Protein AF-A0AA86NA94-F1 (afdb_monomer_lite)

Radius of gyration: 24.64 Å; chains: 1; bounding box: 52×46×81 Å

Organism: NCBI:txid28002

Structure (mmCIF, N/CA/C/O backbone):
data_AF-A0AA86NA94-F1
#
_entry.id   AF-A0AA86NA94-F1
#
loop_
_atom_site.group_PDB
_atom_site.id
_atom_site.type_symbol
_atom_site.label_atom_id
_atom_site.label_alt_id
_atom_site.label_comp_id
_atom_site.label_asym_id
_atom_site.label_entity_id
_atom_site.label_seq_id
_atom_site.pdbx_PDB_ins_code
_atom_site.Cartn_x
_atom_site.Cartn_y
_atom_site.Cartn_z
_atom_site.occupancy
_atom_site.B_iso_or_equiv
_atom_site.auth_seq_id
_atom_site.auth_comp_id
_atom_site.auth_asym_id
_atom_site.auth_atom_id
_atom_site.pdbx_PDB_model_num
ATOM 1 N N . MET A 1 1 ? -8.433 0.723 -25.039 1.00 41.25 1 MET A N 1
ATOM 2 C CA . MET A 1 1 ? -8.250 -0.460 -24.167 1.00 41.25 1 MET A CA 1
ATOM 3 C C . MET A 1 1 ? -9.207 -1.529 -24.637 1.00 41.25 1 MET A C 1
ATOM 5 O O . MET A 1 1 ? -10.349 -1.188 -24.916 1.00 41.25 1 MET A O 1
ATOM 9 N N . LEU A 1 2 ? -8.759 -2.779 -24.727 1.00 26.97 2 LEU A N 1
ATOM 10 C CA . LEU A 1 2 ? -9.685 -3.901 -24.843 1.00 26.97 2 LEU A CA 1
ATOM 11 C C . LEU A 1 2 ? -10.323 -4.127 -23.456 1.00 26.97 2 LEU A C 1
ATOM 13 O O . LEU A 1 2 ? -9.591 -4.136 -22.462 1.00 26.97 2 LEU A O 1
ATOM 17 N N . PRO A 1 3 ? -11.655 -4.243 -23.351 1.00 32.97 3 PRO A N 1
ATOM 18 C CA . PRO A 1 3 ? -12.322 -4.611 -22.104 1.00 32.97 3 PRO A CA 1
ATOM 19 C C . PRO A 1 3 ? -11.764 -5.940 -21.567 1.00 32.97 3 PRO A C 1
ATOM 21 O O . PRO A 1 3 ? -11.661 -6.902 -22.324 1.00 32.97 3 PRO A O 1
ATOM 24 N N . GLY A 1 4 ? -11.416 -6.007 -20.275 1.00 44.78 4 GLY A N 1
ATOM 25 C CA . GLY A 1 4 ? -11.037 -7.264 -19.605 1.00 44.78 4 GLY A CA 1
ATOM 26 C C . GLY A 1 4 ? -9.559 -7.452 -19.227 1.00 44.78 4 GLY A C 1
ATOM 27 O O . GLY A 1 4 ? -9.224 -8.500 -18.678 1.00 44.78 4 GLY A O 1
ATOM 28 N N . CYS A 1 5 ? -8.690 -6.464 -19.458 1.00 49.84 5 CYS A N 1
ATOM 29 C CA . CYS A 1 5 ? -7.291 -6.487 -19.007 1.00 49.84 5 CYS A CA 1
ATOM 30 C C . CYS A 1 5 ? -7.199 -6.562 -17.467 1.00 49.84 5 CYS A C 1
ATOM 32 O O . CYS A 1 5 ? -7.705 -5.677 -16.774 1.00 49.84 5 CYS A O 1
ATOM 34 N N . LYS A 1 6 ? -6.566 -7.612 -16.920 1.00 65.50 6 LYS A N 1
ATOM 35 C CA . LYS A 1 6 ? -6.362 -7.785 -15.467 1.00 65.50 6 LYS A CA 1
ATOM 36 C C . LYS A 1 6 ? -4.896 -7.547 -15.125 1.00 65.50 6 LYS A C 1
ATOM 38 O O . LYS A 1 6 ? -4.053 -8.401 -15.389 1.00 65.50 6 LYS A O 1
ATOM 43 N N . ILE A 1 7 ? -4.604 -6.419 -14.478 1.00 72.12 7 ILE A N 1
ATOM 44 C CA . ILE A 1 7 ? -3.280 -6.157 -13.899 1.00 72.12 7 ILE A CA 1
ATOM 45 C C . ILE A 1 7 ? -3.043 -7.195 -12.791 1.00 72.12 7 ILE A C 1
ATOM 47 O O . ILE A 1 7 ? -3.838 -7.257 -11.850 1.00 72.12 7 ILE A O 1
ATOM 51 N N . PRO A 1 8 ? -1.996 -8.033 -12.868 1.00 68.44 8 PRO A N 1
ATOM 52 C CA . PRO A 1 8 ? -1.670 -8.939 -11.776 1.00 68.44 8 PRO A CA 1
ATOM 53 C C . PRO A 1 8 ? -1.098 -8.113 -10.620 1.00 68.44 8 PRO A C 1
ATOM 55 O O . PRO A 1 8 ? -0.014 -7.540 -10.701 1.00 68.44 8 PRO A O 1
ATOM 58 N N . ILE A 1 9 ? -1.868 -8.012 -9.541 1.00 66.88 9 ILE A N 1
ATOM 59 C CA . ILE A 1 9 ? -1.513 -7.205 -8.375 1.00 66.88 9 ILE A CA 1
ATOM 60 C C . ILE A 1 9 ? -0.909 -8.112 -7.314 1.00 66.88 9 ILE A C 1
ATOM 62 O O . ILE A 1 9 ? -1.562 -9.028 -6.815 1.00 66.88 9 ILE A O 1
ATOM 66 N N . CYS A 1 10 ? 0.330 -7.822 -6.929 1.00 66.44 10 CYS A N 1
ATOM 67 C CA . CYS A 1 10 ? 0.947 -8.430 -5.759 1.00 66.44 10 CYS A CA 1
ATOM 68 C C . CYS A 1 10 ? 0.620 -7.588 -4.516 1.00 66.44 10 CYS A C 1
ATOM 70 O O . CYS A 1 10 ? 0.790 -6.368 -4.516 1.00 66.44 10 CYS A O 1
ATOM 72 N N . SER A 1 11 ? 0.184 -8.230 -3.430 1.00 68.19 11 SER A N 1
ATOM 73 C CA . SER A 1 11 ? 0.073 -7.565 -2.126 1.00 68.19 11 SER A CA 1
ATOM 74 C C . SER A 1 11 ? 1.438 -7.017 -1.697 1.00 68.19 11 SER A C 1
ATOM 76 O O . SER A 1 11 ? 2.441 -7.722 -1.815 1.00 68.19 11 SER A O 1
ATOM 78 N N . PHE A 1 12 ? 1.481 -5.793 -1.159 1.00 78.12 12 PHE A N 1
ATOM 79 C CA . PHE A 1 12 ? 2.727 -5.125 -0.739 1.00 78.12 12 PHE A CA 1
ATOM 80 C C . PHE A 1 12 ? 3.733 -4.922 -1.887 1.00 78.12 12 PHE A C 1
ATOM 82 O O . PHE A 1 12 ? 4.952 -5.004 -1.685 1.00 78.12 12 PHE A O 1
ATOM 89 N N . SER A 1 13 ? 3.222 -4.674 -3.098 1.00 87.19 13 SER A N 1
ATOM 90 C CA . SER A 1 13 ? 4.048 -4.536 -4.296 1.00 87.19 13 SER A CA 1
ATOM 91 C C . SER A 1 13 ? 4.806 -3.213 -4.325 1.00 87.19 13 SER A C 1
ATOM 93 O O . SER A 1 13 ? 4.228 -2.149 -4.120 1.00 87.19 13 SER A O 1
ATOM 95 N N . LEU A 1 14 ? 6.101 -3.296 -4.628 1.00 89.69 14 LEU A N 1
ATOM 96 C CA . LEU A 1 14 ? 6.924 -2.177 -5.073 1.00 89.69 14 LEU A CA 1
ATOM 97 C C . LEU A 1 14 ? 7.197 -2.350 -6.570 1.00 89.69 14 LEU A C 1
ATOM 99 O O . LEU A 1 14 ? 7.842 -3.319 -6.977 1.00 89.69 14 LEU A O 1
ATOM 103 N N . THR A 1 15 ? 6.696 -1.426 -7.382 1.00 90.12 15 THR A N 1
ATOM 104 C CA . THR A 1 15 ? 6.820 -1.449 -8.838 1.00 90.12 15 THR A CA 1
ATOM 105 C C . THR A 1 15 ? 7.614 -0.252 -9.333 1.00 90.12 15 THR A C 1
ATOM 107 O O . THR A 1 15 ? 7.369 0.874 -8.915 1.00 90.12 15 THR A O 1
ATOM 110 N N . ALA A 1 16 ? 8.550 -0.485 -10.247 1.00 88.94 16 ALA A N 1
ATOM 111 C CA . ALA A 1 16 ? 9.313 0.587 -10.872 1.00 88.94 16 ALA A CA 1
ATOM 112 C C . ALA A 1 16 ? 9.002 0.703 -12.364 1.00 88.94 16 ALA A C 1
ATOM 114 O O . ALA A 1 16 ? 8.881 -0.301 -13.059 1.00 88.94 16 ALA A O 1
ATOM 115 N N . LEU A 1 17 ? 8.871 1.932 -12.852 1.00 90.50 17 LEU A N 1
ATOM 116 C CA . LEU A 1 17 ? 8.580 2.259 -14.239 1.00 90.50 17 LEU A CA 1
ATOM 117 C C . LEU A 1 17 ? 9.782 3.005 -14.818 1.00 90.50 17 LEU A C 1
ATOM 119 O O . LEU A 1 17 ? 10.111 4.090 -14.351 1.00 90.50 17 LEU A O 1
ATOM 123 N N . PHE A 1 18 ? 10.420 2.445 -15.842 1.00 87.94 18 PHE A N 1
ATOM 124 C CA . PHE A 1 18 ? 11.624 2.991 -16.469 1.00 87.94 18 PHE A CA 1
ATOM 125 C C . PHE A 1 18 ? 11.352 3.395 -17.912 1.00 87.94 18 PHE A C 1
ATOM 127 O O . PHE A 1 18 ? 10.739 2.643 -18.660 1.00 87.94 18 PHE A O 1
ATOM 134 N N . GLY A 1 19 ? 11.836 4.563 -18.325 1.00 85.31 19 GLY A N 1
ATOM 135 C CA . GLY A 1 19 ? 11.798 4.995 -19.725 1.00 85.31 19 GLY A CA 1
ATOM 136 C C . GLY A 1 19 ? 11.872 6.506 -19.866 1.00 85.31 19 GLY A C 1
ATOM 137 O O . GLY A 1 19 ? 11.847 7.222 -18.868 1.00 85.31 19 GLY A O 1
ATOM 138 N N . ALA A 1 20 ? 11.929 7.010 -21.096 1.00 81.81 20 ALA A N 1
ATOM 139 C CA . ALA A 1 20 ? 12.107 8.440 -21.347 1.00 81.81 20 ALA A CA 1
ATOM 140 C C . ALA A 1 20 ? 10.944 9.311 -20.810 1.00 81.81 20 ALA A C 1
ATOM 142 O O . ALA A 1 20 ? 9.848 8.813 -20.516 1.00 81.81 20 ALA A O 1
ATOM 143 N N . PRO A 1 21 ? 11.131 10.635 -20.687 1.00 79.81 21 PRO A N 1
ATOM 144 C CA . PRO A 1 21 ? 10.028 11.557 -20.436 1.00 79.81 21 PRO A CA 1
ATOM 145 C C . PRO A 1 21 ? 8.914 11.447 -21.497 1.00 79.81 21 PRO A C 1
ATOM 147 O O . PRO A 1 21 ? 9.162 11.233 -22.692 1.00 79.81 21 PRO A O 1
ATOM 150 N N . GLY A 1 22 ? 7.660 11.582 -21.054 1.00 78.56 22 GLY A N 1
ATOM 151 C CA . GLY A 1 22 ? 6.483 11.604 -21.933 1.00 78.56 22 GLY A CA 1
ATOM 152 C C . GLY A 1 22 ? 6.052 10.254 -22.526 1.00 78.56 22 GLY A C 1
ATOM 153 O O . GLY A 1 22 ? 5.213 10.233 -23.416 1.00 78.56 22 GLY A O 1
ATOM 154 N N . VAL A 1 23 ? 6.588 9.121 -22.059 1.00 83.19 23 VAL A N 1
ATOM 155 C CA . VAL A 1 23 ? 6.229 7.774 -22.573 1.00 83.19 23 VAL A CA 1
ATOM 156 C C . VAL A 1 23 ? 5.003 7.147 -21.890 1.00 83.19 23 VAL A C 1
ATOM 158 O O . VAL A 1 23 ? 4.689 5.980 -22.106 1.00 83.19 23 VAL A O 1
ATOM 161 N N . GLY A 1 24 ? 4.299 7.919 -21.055 1.00 83.00 24 GLY A N 1
ATOM 162 C CA . GLY A 1 24 ? 3.071 7.484 -20.384 1.00 83.00 24 GLY A CA 1
ATOM 163 C C . GLY A 1 24 ? 3.268 6.736 -19.060 1.00 83.00 24 GLY A C 1
ATOM 164 O O . GLY A 1 24 ? 2.351 6.037 -18.640 1.00 83.00 24 GLY A O 1
ATOM 165 N N . LYS A 1 25 ? 4.418 6.882 -18.382 1.00 86.50 25 LYS A N 1
ATOM 166 C CA . LYS A 1 25 ? 4.678 6.250 -17.069 1.00 86.50 25 LYS A CA 1
ATOM 167 C C . LYS A 1 25 ? 3.631 6.642 -16.021 1.00 86.50 25 LYS A C 1
ATOM 169 O O . LYS A 1 25 ? 2.971 5.767 -15.473 1.00 86.50 25 LYS A O 1
ATOM 174 N N . THR A 1 26 ? 3.411 7.942 -15.822 1.00 83.50 26 THR A N 1
ATOM 175 C CA . THR A 1 26 ? 2.419 8.485 -14.877 1.00 83.50 26 THR A CA 1
ATOM 176 C C . THR A 1 26 ? 1.008 7.966 -15.168 1.00 83.50 26 THR A C 1
ATOM 178 O O . THR A 1 26 ? 0.287 7.568 -14.259 1.00 83.50 26 THR A O 1
ATOM 181 N N . TYR A 1 27 ? 0.638 7.869 -16.448 1.00 84.69 27 TYR A N 1
ATOM 182 C CA . TYR A 1 27 ? -0.640 7.287 -16.865 1.00 84.69 27 TYR A CA 1
ATOM 183 C C . TYR A 1 27 ? -0.769 5.809 -16.464 1.00 84.69 27 TYR A C 1
ATOM 185 O O . TYR A 1 27 ? -1.809 5.392 -15.959 1.00 84.69 27 TYR A O 1
ATOM 193 N N . GLN A 1 28 ? 0.284 5.003 -16.645 1.00 87.25 28 GLN A N 1
ATOM 194 C CA . GLN A 1 28 ? 0.253 3.602 -16.210 1.00 87.25 28 GLN A CA 1
ATOM 195 C C . GLN A 1 28 ? 0.276 3.467 -14.683 1.00 87.25 28 GLN A C 1
ATOM 197 O O . GLN A 1 28 ? -0.397 2.586 -14.157 1.00 87.25 28 GLN A O 1
ATOM 202 N N . MET A 1 29 ? 0.969 4.352 -13.959 1.00 88.56 29 MET A N 1
ATOM 203 C CA . MET A 1 29 ? 0.902 4.399 -12.492 1.00 88.56 29 MET A CA 1
ATOM 204 C C . MET A 1 29 ? -0.528 4.624 -11.999 1.00 88.56 29 MET A C 1
ATOM 206 O O . MET A 1 29 ? -0.982 3.892 -11.126 1.00 88.56 29 MET A O 1
ATOM 210 N N . GLN A 1 30 ? -1.253 5.572 -12.598 1.00 86.31 30 GLN A N 1
ATOM 211 C CA . GLN A 1 30 ? -2.654 5.843 -12.256 1.00 86.31 30 GLN A CA 1
ATOM 212 C C . GLN A 1 30 ? -3.551 4.625 -12.515 1.00 86.31 30 GLN A C 1
ATOM 214 O O . GLN A 1 30 ? -4.344 4.255 -11.657 1.00 86.31 30 GLN A O 1
ATOM 219 N N . LYS A 1 31 ? -3.366 3.921 -13.638 1.00 86.81 31 LYS A N 1
ATOM 220 C CA . LYS A 1 31 ? -4.093 2.665 -13.895 1.00 86.81 31 LYS A CA 1
ATOM 221 C C . LYS A 1 31 ? -3.803 1.574 -12.874 1.00 86.81 31 LYS A C 1
ATOM 223 O O . LYS A 1 31 ? -4.699 0.827 -12.489 1.00 86.81 31 LYS A O 1
ATOM 228 N N . MET A 1 32 ? -2.544 1.444 -12.464 1.00 89.00 32 MET A N 1
ATOM 229 C CA . MET A 1 32 ? -2.173 0.491 -11.423 1.00 89.00 32 MET A CA 1
ATOM 230 C C . MET A 1 32 ? -2.798 0.879 -10.080 1.00 89.00 32 MET A C 1
ATOM 232 O O . MET A 1 32 ? -3.316 0.005 -9.394 1.00 89.00 32 MET A O 1
ATOM 236 N N . GLU A 1 33 ? -2.796 2.167 -9.726 1.00 89.62 33 GLU A N 1
ATOM 237 C CA . GLU A 1 33 ? -3.489 2.690 -8.544 1.00 89.62 33 GLU A CA 1
ATOM 238 C C . GLU A 1 33 ? -4.981 2.314 -8.570 1.00 89.62 33 GLU A C 1
ATOM 240 O O . GLU A 1 33 ? -5.458 1.686 -7.625 1.00 89.62 33 GLU A O 1
ATOM 245 N N . GLU A 1 34 ? -5.692 2.600 -9.663 1.00 88.94 34 GLU A N 1
ATOM 246 C CA . GLU A 1 34 ? -7.111 2.251 -9.839 1.00 88.94 34 GLU A CA 1
ATOM 247 C C . GLU A 1 34 ? -7.368 0.751 -9.651 1.00 88.94 34 GLU A C 1
ATOM 249 O O . GLU A 1 34 ? -8.245 0.358 -8.878 1.00 88.94 34 GLU A O 1
ATOM 254 N N . ALA A 1 35 ? -6.565 -0.101 -10.293 1.00 87.88 35 ALA A N 1
ATOM 255 C CA . ALA A 1 35 ? -6.700 -1.548 -10.160 1.00 87.88 35 ALA A CA 1
ATOM 256 C C . ALA A 1 35 ? -6.449 -2.021 -8.718 1.00 87.88 35 ALA A C 1
ATOM 258 O O . ALA A 1 35 ? -7.134 -2.923 -8.227 1.00 87.88 35 ALA A O 1
ATOM 259 N N . VAL A 1 36 ? -5.480 -1.421 -8.015 1.00 89.50 36 VAL A N 1
ATOM 260 C CA . VAL A 1 36 ? -5.168 -1.763 -6.619 1.00 89.50 36 VAL A CA 1
ATOM 261 C C . VAL A 1 36 ? -6.314 -1.351 -5.701 1.00 89.50 36 VAL A C 1
ATOM 263 O O . VAL A 1 36 ? -6.667 -2.114 -4.800 1.00 89.50 36 VAL A O 1
ATOM 266 N N . ILE A 1 37 ? -6.922 -0.188 -5.936 1.00 89.69 37 ILE A N 1
ATOM 267 C CA . ILE A 1 37 ? -8.107 0.273 -5.205 1.00 89.69 37 ILE A CA 1
ATOM 268 C C . ILE A 1 37 ? -9.268 -0.695 -5.429 1.00 89.69 37 ILE A C 1
ATOM 270 O O . ILE A 1 37 ? -9.858 -1.177 -4.460 1.00 89.69 37 ILE A O 1
ATOM 274 N N . GLU A 1 38 ? -9.560 -1.036 -6.686 1.00 88.81 38 GLU A N 1
ATOM 275 C CA . GLU A 1 38 ? -10.642 -1.959 -7.033 1.00 88.81 38 GLU A CA 1
ATOM 276 C C . GLU A 1 38 ? -10.437 -3.330 -6.377 1.00 88.81 38 GLU A C 1
ATOM 278 O O . GLU A 1 38 ? -11.365 -3.900 -5.802 1.00 88.81 38 GLU A O 1
ATOM 283 N N . TYR A 1 39 ? -9.209 -3.853 -6.410 1.00 86.31 39 TYR A N 1
ATOM 284 C CA . TYR A 1 39 ? -8.863 -5.106 -5.747 1.00 86.31 39 TYR A CA 1
ATOM 285 C C . TYR A 1 39 ? -9.023 -5.013 -4.224 1.00 86.31 39 TYR A C 1
ATOM 287 O O . TYR A 1 39 ? -9.609 -5.898 -3.603 1.00 86.31 39 TYR A O 1
ATOM 295 N N . SER A 1 40 ? -8.544 -3.927 -3.618 1.00 87.62 40 SER A N 1
ATOM 296 C CA . SER A 1 40 ? -8.620 -3.688 -2.174 1.00 87.62 40 SER A CA 1
ATOM 297 C C . SER A 1 40 ? -10.066 -3.613 -1.666 1.00 87.62 40 SER A C 1
ATOM 299 O O . SER A 1 40 ? -10.379 -4.140 -0.598 1.00 87.62 40 SER A O 1
ATOM 301 N N . ASN A 1 41 ? -10.968 -3.034 -2.462 1.00 89.00 41 ASN A N 1
ATOM 302 C CA . ASN A 1 41 ? -12.388 -2.897 -2.129 1.00 89.00 41 ASN A CA 1
ATOM 303 C C . ASN A 1 41 ? -13.161 -4.225 -2.155 1.00 89.00 41 ASN A C 1
ATOM 305 O O . ASN A 1 41 ? -14.261 -4.296 -1.612 1.00 89.00 41 ASN A O 1
ATOM 309 N N . LYS A 1 42 ? -12.598 -5.289 -2.744 1.00 86.31 42 LYS A N 1
ATOM 310 C CA . LYS A 1 42 ? -13.197 -6.638 -2.733 1.00 86.31 42 LYS A CA 1
ATOM 311 C C . LYS A 1 42 ? -13.001 -7.360 -1.399 1.00 86.31 42 LYS A C 1
ATOM 313 O O . LYS A 1 42 ? -13.653 -8.371 -1.158 1.00 86.31 42 LYS A O 1
ATOM 318 N N . SER A 1 43 ? -12.103 -6.868 -0.545 1.00 82.62 43 SER A N 1
ATOM 319 C CA . SER A 1 43 ? -11.808 -7.457 0.762 1.00 82.62 43 SER A CA 1
ATOM 320 C C . SER A 1 43 ? -12.463 -6.678 1.903 1.00 82.62 43 SER A C 1
ATOM 322 O O . SER A 1 43 ? -12.489 -5.447 1.899 1.00 82.62 43 SER A O 1
ATOM 324 N N . THR A 1 44 ? -12.998 -7.402 2.886 1.00 85.94 44 THR A N 1
ATOM 325 C CA . THR A 1 44 ? -13.515 -6.826 4.133 1.00 85.94 44 THR A CA 1
ATOM 326 C C . THR A 1 44 ? -12.467 -6.963 5.227 1.00 85.94 44 THR A C 1
ATOM 328 O O . THR A 1 44 ? -11.858 -8.022 5.379 1.00 85.94 44 THR A O 1
ATOM 331 N N . TYR A 1 45 ? -12.269 -5.887 5.988 1.00 91.62 45 TYR A N 1
ATOM 332 C CA . TYR A 1 45 ? -11.328 -5.887 7.097 1.00 91.62 45 TYR A CA 1
ATOM 333 C C . TYR A 1 45 ? -11.789 -6.841 8.201 1.00 91.62 45 TYR A C 1
ATOM 335 O O . TYR A 1 45 ? -12.941 -6.782 8.633 1.00 91.62 45 TYR A O 1
ATOM 343 N N . ASP A 1 46 ? -10.880 -7.698 8.656 1.00 90.94 46 ASP A N 1
ATOM 344 C CA . ASP A 1 46 ? -11.170 -8.695 9.680 1.00 90.94 46 A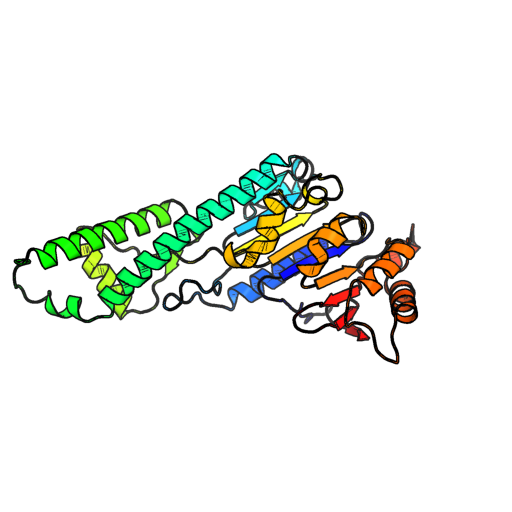SP A CA 1
ATOM 345 C C . ASP A 1 46 ? -10.797 -8.171 11.071 1.00 90.94 46 ASP A C 1
ATOM 347 O O . ASP A 1 46 ? -9.623 -8.051 11.419 1.00 90.94 46 ASP A O 1
ATOM 351 N N . LEU A 1 47 ? -11.813 -7.878 11.882 1.00 91.44 47 LEU A N 1
ATOM 352 C CA . LEU A 1 47 ? -11.631 -7.422 13.257 1.00 91.44 47 LEU A CA 1
ATOM 353 C C . LEU A 1 47 ? -11.131 -8.522 14.202 1.00 91.44 47 LEU A C 1
ATOM 355 O O . LEU A 1 47 ? -10.572 -8.191 15.248 1.00 91.44 47 LEU A O 1
ATOM 359 N N . ASP A 1 48 ? -11.321 -9.805 13.874 1.00 89.62 48 ASP A N 1
ATOM 360 C CA . ASP A 1 48 ? -10.758 -10.933 14.629 1.00 89.62 48 ASP A CA 1
ATOM 361 C C . ASP A 1 48 ? -9.263 -11.112 14.372 1.00 89.62 48 ASP A C 1
ATOM 363 O O . ASP A 1 48 ? -8.548 -11.587 15.253 1.00 89.62 48 ASP A O 1
ATOM 367 N N . ASN A 1 49 ? -8.776 -10.632 13.228 1.00 90.50 49 ASN A N 1
ATOM 368 C CA . ASN A 1 49 ? -7.360 -10.585 12.889 1.00 90.50 49 ASN A CA 1
ATOM 369 C C . ASN A 1 49 ? -6.942 -9.156 12.489 1.00 90.50 49 ASN A C 1
ATOM 371 O O . ASN A 1 49 ? -6.539 -8.923 11.346 1.00 90.50 49 ASN A O 1
ATOM 375 N N . PRO A 1 50 ? -6.977 -8.181 13.419 1.00 90.19 50 PRO A N 1
ATOM 376 C CA . PRO A 1 50 ? -6.877 -6.760 13.082 1.00 90.19 50 PRO A CA 1
ATOM 377 C C . PRO A 1 50 ? -5.507 -6.362 12.503 1.00 90.19 50 PRO A C 1
ATOM 379 O O . PRO A 1 50 ? -5.354 -5.336 11.839 1.00 90.19 50 PRO A O 1
ATOM 382 N N . PHE A 1 51 ? -4.472 -7.176 12.684 1.00 89.19 51 PHE A N 1
ATOM 383 C CA . PHE A 1 51 ? -3.178 -6.904 12.065 1.00 89.19 51 PHE A CA 1
ATOM 384 C C . PHE A 1 51 ? -3.129 -7.234 10.567 1.00 89.19 51 PHE A C 1
ATOM 386 O O . PHE A 1 51 ? -2.173 -6.814 9.902 1.00 89.19 51 PHE A O 1
ATOM 393 N N . LEU A 1 52 ? -4.136 -7.932 10.021 1.00 85.06 52 LEU A N 1
ATOM 394 C CA . LEU A 1 52 ? -4.274 -8.162 8.585 1.00 85.06 52 LEU A CA 1
ATOM 395 C C . LEU A 1 52 ? -4.613 -6.855 7.858 1.00 85.06 52 LEU A C 1
ATOM 397 O O . LEU A 1 52 ? -5.427 -6.054 8.296 1.00 85.06 52 LEU A O 1
ATOM 401 N N . CYS A 1 53 ? -3.990 -6.633 6.702 1.00 81.06 53 CYS A N 1
ATOM 402 C CA . CYS A 1 53 ? -4.205 -5.441 5.876 1.00 81.06 53 CYS A CA 1
ATOM 403 C C . CYS A 1 53 ? -5.251 -5.713 4.767 1.00 81.06 53 CYS A C 1
ATOM 405 O O . CYS A 1 53 ? -5.020 -5.469 3.580 1.00 81.06 53 CYS A O 1
ATOM 407 N N . ASN A 1 54 ? -6.394 -6.295 5.144 1.00 82.38 54 ASN A N 1
ATOM 408 C CA . ASN A 1 54 ? -7.426 -6.827 4.238 1.00 82.38 54 ASN A CA 1
ATOM 409 C C . ASN A 1 54 ? -8.685 -5.943 4.111 1.00 82.38 54 ASN A C 1
ATOM 411 O O . ASN A 1 54 ? -9.746 -6.436 3.757 1.00 82.38 54 ASN A O 1
ATOM 415 N N . GLY A 1 55 ? -8.582 -4.640 4.381 1.00 87.06 55 GLY A N 1
ATOM 416 C CA . GLY A 1 55 ? -9.650 -3.671 4.097 1.00 87.06 55 GLY A CA 1
ATOM 417 C C . GLY A 1 55 ? -9.374 -2.805 2.859 1.00 87.06 55 GLY A C 1
ATOM 418 O O . GLY A 1 55 ? -8.319 -2.966 2.237 1.00 87.06 55 GLY A O 1
ATOM 419 N N . PRO A 1 56 ? -10.269 -1.844 2.551 1.00 91.50 56 PRO A N 1
ATOM 420 C CA . PRO A 1 56 ? -10.071 -0.810 1.530 1.00 91.50 56 PRO A CA 1
ATOM 421 C C . PRO A 1 56 ? -8.798 0.019 1.738 1.00 91.50 56 PRO A C 1
ATOM 423 O O . PRO A 1 56 ? -8.243 0.058 2.838 1.00 91.50 56 PRO A O 1
ATOM 426 N N . ILE A 1 57 ? -8.351 0.730 0.704 1.00 93.12 57 ILE A N 1
ATOM 427 C CA . ILE A 1 57 ? -7.276 1.727 0.852 1.00 93.12 57 ILE A CA 1
ATOM 428 C C . ILE A 1 57 ? -7.748 2.839 1.800 1.00 93.12 57 ILE A C 1
ATOM 430 O O . ILE A 1 57 ? -8.930 3.177 1.811 1.00 93.12 57 ILE A O 1
ATOM 434 N N . THR A 1 58 ? -6.855 3.344 2.652 1.00 93.31 58 THR A N 1
ATOM 435 C CA . THR A 1 58 ? -7.148 4.465 3.564 1.00 93.31 58 THR A CA 1
ATOM 436 C C . THR A 1 58 ? -6.424 5.740 3.167 1.00 93.31 58 THR A C 1
ATOM 438 O O . THR A 1 58 ? -6.935 6.817 3.434 1.00 93.31 58 THR A O 1
ATOM 441 N N . HIS A 1 59 ? -5.254 5.626 2.534 1.00 94.00 59 HIS A N 1
ATOM 442 C CA . HIS A 1 59 ? -4.430 6.774 2.165 1.00 94.00 59 HIS A CA 1
ATOM 443 C C . HIS A 1 59 ? -3.885 6.623 0.749 1.00 94.00 59 HIS A C 1
ATOM 445 O O . HIS A 1 59 ? -3.380 5.558 0.376 1.00 94.00 59 HIS A O 1
ATOM 451 N N . HIS A 1 60 ? -3.930 7.727 0.010 1.00 93.56 60 HIS A N 1
ATOM 452 C CA . HIS A 1 60 ? -3.374 7.871 -1.327 1.00 93.56 60 HIS A CA 1
ATOM 453 C C . HIS A 1 60 ? -2.311 8.954 -1.265 1.00 93.56 60 HIS A C 1
ATOM 455 O O . HIS A 1 60 ? -2.628 10.119 -1.046 1.00 93.56 60 HIS A O 1
ATOM 461 N N . ILE A 1 61 ? -1.050 8.573 -1.404 1.00 91.44 61 ILE A N 1
ATOM 462 C CA . ILE A 1 61 ? 0.072 9.502 -1.344 1.00 91.44 61 ILE A CA 1
ATOM 463 C C . ILE A 1 61 ? 0.629 9.652 -2.751 1.00 91.44 61 ILE A C 1
ATOM 465 O O . ILE A 1 61 ? 0.951 8.656 -3.399 1.00 91.44 61 ILE A O 1
ATOM 469 N N . TYR A 1 62 ? 0.767 10.893 -3.202 1.00 89.06 62 TYR A N 1
ATOM 470 C CA . TYR A 1 62 ? 1.399 11.236 -4.465 1.00 89.06 62 TYR A CA 1
ATOM 471 C C . TYR A 1 62 ? 2.588 12.161 -4.205 1.00 89.06 62 TYR A C 1
ATOM 473 O O . TYR A 1 62 ? 2.420 13.270 -3.703 1.00 89.06 62 TYR A O 1
ATOM 481 N N . ILE A 1 63 ? 3.784 11.691 -4.543 1.00 86.00 63 ILE A N 1
ATOM 482 C CA . ILE A 1 63 ? 5.045 12.423 -4.433 1.00 86.00 63 ILE A CA 1
ATOM 483 C C . ILE A 1 63 ? 5.468 12.805 -5.849 1.00 86.00 63 ILE A C 1
ATOM 485 O O . ILE A 1 63 ? 5.589 11.926 -6.704 1.00 86.00 63 ILE A O 1
ATOM 489 N N . SER A 1 64 ? 5.674 14.094 -6.119 1.00 82.19 64 SER A N 1
ATOM 490 C CA . SER A 1 64 ? 6.161 14.550 -7.426 1.00 82.19 64 SER A CA 1
ATOM 491 C C . SER A 1 64 ? 6.817 15.926 -7.344 1.00 82.19 64 SER A C 1
ATOM 493 O O . SER A 1 64 ? 6.272 16.802 -6.673 1.00 82.19 64 SER A O 1
ATOM 495 N N . PRO A 1 65 ? 7.916 16.175 -8.079 1.00 73.81 65 PRO A N 1
ATOM 496 C CA . PRO A 1 65 ? 8.503 17.514 -8.184 1.00 73.81 65 PRO A CA 1
ATOM 497 C C . PRO A 1 65 ? 7.592 18.479 -8.969 1.00 73.81 65 PRO A C 1
ATOM 499 O O . PRO A 1 65 ? 7.618 19.694 -8.809 1.00 73.81 65 PRO A O 1
ATOM 502 N N . SER A 1 66 ? 6.697 17.948 -9.809 1.00 72.62 66 SER A N 1
ATOM 503 C CA . SER A 1 66 ? 5.767 18.752 -10.616 1.00 72.62 66 SER A CA 1
ATOM 504 C C . SER A 1 66 ? 4.477 19.147 -9.889 1.00 72.62 66 SER A C 1
ATOM 506 O O . SER A 1 66 ? 3.605 19.792 -10.472 1.00 72.62 66 SER A O 1
ATOM 508 N N . ILE A 1 67 ? 4.327 18.802 -8.607 1.00 73.69 67 ILE A N 1
ATOM 509 C CA . ILE A 1 67 ? 3.067 19.003 -7.880 1.00 73.69 67 ILE A CA 1
ATOM 510 C C . ILE A 1 67 ? 2.678 20.478 -7.779 1.00 73.69 67 ILE A C 1
ATOM 512 O O . ILE A 1 67 ? 1.496 20.823 -7.782 1.00 73.69 67 ILE A O 1
ATOM 516 N N . ASN A 1 68 ? 3.677 21.362 -7.753 1.00 67.00 68 ASN A N 1
ATOM 517 C CA . ASN A 1 68 ? 3.478 22.801 -7.686 1.00 67.00 68 ASN A CA 1
ATOM 518 C C . ASN A 1 68 ? 3.036 23.404 -9.024 1.00 67.00 68 ASN A C 1
ATOM 520 O O . ASN A 1 68 ? 2.305 24.403 -9.028 1.00 67.00 68 ASN A O 1
ATOM 524 N N . SER A 1 69 ? 3.421 22.790 -10.142 1.00 65.06 69 SER A N 1
ATOM 525 C CA . SER A 1 69 ? 3.128 23.265 -11.495 1.00 65.06 69 SER A CA 1
ATOM 526 C C . SER A 1 69 ? 1.898 22.595 -12.122 1.00 65.06 69 SER A C 1
ATOM 528 O O . SER A 1 69 ? 1.220 23.223 -12.940 1.00 65.06 69 SER A O 1
ATOM 530 N N . ASP A 1 70 ? 1.529 21.381 -11.700 1.00 68.50 70 ASP A N 1
ATOM 531 C CA . ASP A 1 70 ? 0.383 20.649 -12.244 1.00 68.50 70 ASP A CA 1
ATOM 532 C C . ASP A 1 70 ? -0.943 21.007 -11.539 1.00 68.50 70 ASP A C 1
ATOM 534 O O . ASP A 1 70 ? -1.302 20.517 -10.463 1.00 68.50 70 ASP A O 1
ATOM 538 N N . ARG A 1 71 ? -1.735 21.860 -12.201 1.00 61.91 71 ARG A N 1
ATOM 539 C CA . ARG A 1 71 ? -3.077 22.264 -11.740 1.00 61.91 71 ARG A CA 1
ATOM 540 C C . ARG A 1 71 ? -4.090 21.115 -11.698 1.00 61.91 71 ARG A C 1
ATOM 542 O O . ARG A 1 71 ? -5.122 21.265 -11.046 1.00 61.91 71 ARG A O 1
ATOM 549 N N . THR A 1 72 ? -3.851 20.019 -12.410 1.00 66.44 72 THR A N 1
ATOM 550 C CA . THR A 1 72 ? -4.728 18.841 -12.443 1.00 66.44 72 THR A CA 1
ATOM 551 C C . THR A 1 72 ? -4.503 17.988 -11.204 1.00 66.44 72 THR A C 1
ATOM 553 O O . THR A 1 72 ? -5.475 17.606 -10.554 1.00 66.44 72 THR A O 1
ATOM 556 N N . LEU A 1 73 ? -3.240 17.781 -10.816 1.00 67.31 73 LEU A N 1
ATOM 557 C CA . LEU A 1 73 ? -2.886 17.092 -9.572 1.00 67.31 73 LEU A CA 1
ATOM 558 C C . LEU A 1 73 ? -3.410 17.848 -8.347 1.00 67.31 73 LEU A C 1
ATOM 560 O O . LEU A 1 73 ? -4.051 17.246 -7.492 1.00 67.31 73 LEU A O 1
ATOM 564 N N . LYS A 1 74 ? -3.283 19.182 -8.318 1.00 65.00 74 LYS A N 1
ATOM 565 C CA . LYS A 1 74 ? -3.814 20.026 -7.226 1.00 65.00 74 LYS A CA 1
ATOM 566 C C . LYS A 1 74 ? -5.331 19.932 -7.015 1.00 65.00 74 LYS A C 1
ATOM 568 O O . LYS A 1 74 ? -5.828 20.340 -5.968 1.00 65.00 74 LYS A O 1
ATOM 573 N N . LYS A 1 75 ? -6.089 19.439 -8.000 1.00 66.12 75 LYS A N 1
ATOM 574 C CA . LYS A 1 75 ? -7.547 19.254 -7.889 1.00 66.12 75 LYS A CA 1
ATOM 575 C C . LYS A 1 75 ? -7.939 17.901 -7.279 1.00 66.12 75 LYS A C 1
ATOM 577 O O . LYS A 1 75 ? -9.113 17.727 -6.957 1.00 66.12 75 LYS A O 1
ATOM 582 N N . GLN A 1 76 ? -6.995 16.972 -7.102 1.00 69.38 76 GLN A N 1
ATOM 583 C CA . GLN A 1 76 ? -7.224 15.654 -6.498 1.00 69.38 76 GLN A CA 1
ATOM 584 C C . GLN A 1 76 ? -7.241 15.779 -4.968 1.00 69.38 76 GLN A C 1
ATOM 586 O O . GLN A 1 76 ? -6.207 15.708 -4.311 1.00 69.38 76 GLN A O 1
ATOM 591 N N . LYS A 1 77 ? -8.425 16.038 -4.399 1.00 70.62 77 LYS A N 1
ATOM 592 C CA . LYS A 1 77 ? -8.610 16.279 -2.952 1.00 70.62 77 LYS A CA 1
ATOM 593 C C . LYS A 1 77 ? -8.466 15.026 -2.087 1.00 70.62 77 LYS A C 1
ATOM 595 O O . LYS A 1 77 ? -8.325 15.131 -0.876 1.00 70.62 77 LYS A O 1
ATOM 600 N N . ASP A 1 78 ? -8.566 13.861 -2.703 1.00 77.12 78 ASP A N 1
ATOM 601 C CA . ASP A 1 78 ? -8.465 12.538 -2.095 1.00 77.12 78 ASP A CA 1
ATOM 602 C C . ASP A 1 78 ? -7.012 12.074 -1.907 1.00 77.12 78 ASP A C 1
ATOM 604 O O . ASP A 1 78 ? -6.774 11.045 -1.273 1.00 77.12 78 ASP A O 1
ATOM 608 N N . LYS A 1 79 ? -6.041 12.836 -2.426 1.00 81.12 79 LYS A N 1
ATOM 609 C CA . LYS A 1 79 ? -4.618 12.505 -2.359 1.00 81.12 79 LYS A CA 1
ATOM 610 C C . LYS A 1 79 ? -3.851 13.448 -1.446 1.00 81.12 79 LYS A C 1
ATOM 612 O O . LYS A 1 79 ? -4.029 14.663 -1.471 1.00 81.12 79 LYS A O 1
ATOM 617 N N . ILE A 1 80 ? -2.931 12.868 -0.688 1.00 84.25 80 ILE A N 1
ATOM 618 C CA . ILE A 1 80 ? -1.882 13.585 0.026 1.00 84.25 80 ILE A CA 1
ATOM 619 C C . ILE A 1 80 ? -0.791 13.894 -0.992 1.00 84.25 80 ILE A C 1
ATOM 621 O O . ILE A 1 80 ? -0.128 12.992 -1.506 1.00 84.25 80 ILE A O 1
ATOM 625 N N . LEU A 1 81 ? -0.655 15.175 -1.305 1.00 84.50 81 LEU A N 1
ATOM 626 C CA . LEU A 1 81 ? 0.274 15.701 -2.291 1.00 84.50 81 LEU A CA 1
ATOM 627 C C . LEU A 1 81 ? 1.562 16.141 -1.589 1.00 84.50 81 LEU A C 1
ATOM 629 O O . LEU A 1 81 ? 1.513 16.997 -0.711 1.00 84.50 81 LEU A O 1
ATOM 633 N N . ILE A 1 82 ? 2.695 15.562 -1.978 1.00 81.81 82 ILE A N 1
ATOM 634 C CA . ILE A 1 82 ? 4.016 15.863 -1.421 1.00 81.81 82 ILE A CA 1
ATOM 635 C C . ILE A 1 82 ? 4.937 16.364 -2.532 1.00 81.81 82 ILE A C 1
ATOM 637 O O . ILE A 1 82 ? 5.056 15.731 -3.585 1.00 81.81 82 ILE A O 1
ATOM 641 N N . ASP A 1 83 ? 5.593 17.494 -2.280 1.00 79.31 83 ASP A N 1
ATOM 642 C CA . ASP A 1 83 ? 6.627 18.011 -3.169 1.00 79.31 83 ASP A CA 1
ATOM 643 C C . ASP A 1 83 ? 7.849 17.086 -3.155 1.00 79.31 83 ASP A C 1
ATOM 645 O O . ASP A 1 83 ? 8.430 16.813 -2.102 1.00 79.31 83 ASP A O 1
ATOM 649 N N . GLY A 1 84 ? 8.198 16.574 -4.334 1.00 69.88 84 GLY A N 1
ATOM 650 C CA . GLY A 1 84 ? 9.318 15.664 -4.534 1.00 69.88 84 GLY A CA 1
ATOM 651 C C . GLY A 1 84 ? 10.692 16.335 -4.524 1.00 69.88 84 GLY A C 1
ATOM 652 O O . GLY A 1 84 ? 11.675 15.630 -4.308 1.00 69.88 84 GLY A O 1
ATOM 653 N N . ASP A 1 85 ? 10.775 17.654 -4.733 1.00 70.38 85 ASP A N 1
ATOM 654 C CA . ASP A 1 85 ? 12.053 18.387 -4.739 1.00 70.38 85 ASP A CA 1
ATOM 655 C C . ASP A 1 85 ? 12.582 18.642 -3.316 1.00 70.38 85 ASP A C 1
ATOM 657 O O . ASP A 1 85 ? 13.785 18.806 -3.092 1.00 70.38 85 ASP A O 1
ATOM 661 N N . GLU A 1 86 ? 11.693 18.610 -2.324 1.00 75.81 86 GLU A N 1
ATOM 662 C CA . GLU A 1 86 ? 12.020 18.848 -0.924 1.00 75.81 86 GLU A CA 1
ATOM 663 C C . GLU A 1 86 ? 12.180 17.521 -0.171 1.00 75.81 86 GLU A C 1
ATOM 665 O O . GLU A 1 86 ? 11.237 16.977 0.403 1.00 75.81 86 GLU A O 1
ATOM 670 N N . ASN A 1 87 ? 13.414 17.004 -0.122 1.00 76.75 87 ASN A N 1
ATOM 671 C CA . ASN A 1 87 ? 13.736 15.751 0.579 1.00 76.75 87 ASN A CA 1
ATOM 672 C C . ASN A 1 87 ? 13.193 15.688 2.019 1.00 76.75 87 ASN A C 1
ATOM 674 O O . ASN A 1 87 ? 12.823 14.607 2.479 1.00 76.75 87 ASN A O 1
ATOM 678 N N . GLN A 1 88 ? 13.161 16.824 2.726 1.00 83.31 88 GLN A N 1
ATOM 679 C CA . GLN A 1 88 ? 12.655 16.896 4.097 1.00 83.31 88 GLN A CA 1
ATOM 680 C C . GLN A 1 88 ? 11.173 16.511 4.169 1.00 83.31 88 GLN A C 1
ATOM 682 O O . GLN A 1 88 ? 10.814 15.714 5.026 1.00 83.31 88 GLN A O 1
ATOM 687 N N . ASN A 1 89 ? 10.346 16.934 3.207 1.00 83.81 89 ASN A N 1
ATOM 688 C CA . ASN A 1 89 ? 8.925 16.574 3.170 1.00 83.81 89 ASN A CA 1
ATOM 689 C C . ASN A 1 89 ? 8.721 15.060 3.030 1.00 83.81 89 ASN A C 1
ATOM 691 O O . ASN A 1 89 ? 7.801 14.487 3.612 1.00 83.81 89 ASN A O 1
ATOM 695 N N . ILE A 1 90 ? 9.591 14.387 2.272 1.00 83.19 90 ILE A N 1
ATOM 696 C CA . ILE A 1 90 ? 9.539 12.928 2.113 1.00 83.19 90 ILE A CA 1
ATOM 697 C C . ILE A 1 90 ? 9.995 12.220 3.398 1.00 83.19 90 ILE A C 1
ATOM 699 O O . ILE A 1 90 ? 9.440 11.176 3.752 1.00 83.19 90 ILE A O 1
ATOM 703 N N . ILE A 1 91 ? 10.982 12.772 4.111 1.00 84.69 91 ILE A N 1
ATOM 704 C CA . ILE A 1 91 ? 11.419 12.257 5.417 1.00 84.69 91 ILE A CA 1
ATOM 705 C C . ILE A 1 91 ? 10.300 12.425 6.452 1.00 84.69 91 ILE A C 1
ATOM 707 O O . ILE A 1 91 ? 9.908 11.435 7.069 1.00 84.69 91 ILE A O 1
ATOM 711 N N . ASP A 1 92 ? 9.728 13.623 6.562 1.00 88.50 92 ASP A N 1
ATOM 712 C CA . ASP A 1 92 ? 8.638 13.949 7.486 1.00 88.50 92 ASP A CA 1
ATOM 713 C C . ASP A 1 92 ? 7.406 13.078 7.225 1.00 88.50 92 ASP A C 1
ATOM 715 O O . ASP A 1 92 ? 6.768 12.583 8.157 1.00 88.50 92 ASP A O 1
ATOM 719 N N . LEU A 1 93 ? 7.102 12.804 5.952 1.00 89.81 93 LEU A N 1
ATOM 720 C CA . LEU A 1 93 ? 6.077 11.841 5.568 1.00 89.81 93 LEU A CA 1
ATOM 721 C C . LEU A 1 93 ? 6.388 10.437 6.109 1.00 89.81 93 LEU A C 1
ATOM 723 O O . LEU A 1 93 ? 5.508 9.777 6.663 1.00 89.81 93 LEU A O 1
ATOM 727 N N . CYS A 1 94 ? 7.616 9.948 5.921 1.00 90.12 94 CYS A N 1
ATOM 728 C CA . CYS A 1 94 ? 8.004 8.618 6.390 1.00 90.12 94 CYS A CA 1
ATOM 729 C C . CYS A 1 94 ? 7.904 8.503 7.916 1.00 90.12 94 CYS A C 1
ATOM 731 O O . CYS A 1 94 ? 7.429 7.482 8.423 1.00 90.12 94 CYS A O 1
ATOM 733 N N . ASP A 1 95 ? 8.320 9.544 8.637 1.00 91.50 95 ASP A N 1
ATOM 734 C CA . ASP A 1 95 ? 8.239 9.593 10.094 1.00 91.50 95 ASP A CA 1
ATOM 735 C C . ASP A 1 95 ? 6.785 9.678 10.574 1.00 91.50 95 ASP A C 1
ATOM 737 O O . ASP A 1 95 ? 6.400 8.918 11.464 1.00 91.50 95 ASP A O 1
ATOM 741 N N . SER A 1 96 ? 5.941 10.461 9.896 1.00 92.62 96 SER A N 1
ATOM 742 C CA . SER A 1 96 ? 4.497 10.536 10.167 1.00 92.62 96 SER A CA 1
ATOM 743 C C . SER A 1 96 ? 3.803 9.184 9.962 1.00 92.62 96 SER A C 1
ATOM 745 O O . SER A 1 96 ? 3.015 8.743 10.798 1.00 92.62 96 SER A O 1
ATOM 747 N N . ILE A 1 97 ? 4.127 8.461 8.879 1.00 93.81 97 ILE A N 1
ATOM 748 C CA . ILE A 1 97 ? 3.599 7.105 8.641 1.00 93.81 97 ILE A CA 1
ATOM 749 C C . ILE A 1 97 ? 4.026 6.160 9.767 1.00 93.81 97 ILE A C 1
ATOM 751 O O . ILE A 1 97 ? 3.223 5.358 10.245 1.00 93.81 97 ILE A O 1
ATOM 755 N N . LYS A 1 98 ? 5.291 6.230 10.190 1.00 93.62 98 LYS A N 1
ATOM 756 C CA . LYS A 1 98 ? 5.826 5.382 11.258 1.00 93.62 98 LYS A CA 1
ATOM 757 C C . LYS A 1 98 ? 5.153 5.673 12.601 1.00 93.62 98 LYS A C 1
ATOM 759 O O . LYS A 1 98 ? 4.828 4.730 13.321 1.00 93.62 98 LYS A O 1
ATOM 764 N N . GLU A 1 99 ? 4.943 6.942 12.932 1.00 94.69 99 GLU A N 1
ATOM 765 C CA . GLU A 1 99 ? 4.235 7.361 14.142 1.00 94.69 99 GLU A CA 1
ATOM 766 C C . GLU A 1 99 ? 2.788 6.862 14.140 1.00 94.69 99 GLU A C 1
ATOM 768 O O . GLU A 1 99 ? 2.389 6.149 15.064 1.00 94.69 99 GLU A O 1
ATOM 773 N N . MET A 1 100 ? 2.053 7.114 13.054 1.00 95.06 100 MET A N 1
ATOM 774 C CA . MET A 1 100 ? 0.684 6.630 12.872 1.00 95.06 100 MET A CA 1
ATOM 775 C C . MET A 1 100 ? 0.604 5.106 13.051 1.00 95.06 100 MET A C 1
ATOM 777 O O . MET A 1 100 ? -0.243 4.604 13.788 1.00 95.06 100 MET A O 1
ATOM 781 N N . VAL A 1 101 ? 1.507 4.343 12.425 1.00 93.38 101 VAL A N 1
ATOM 782 C CA . VAL A 1 101 ? 1.542 2.874 12.545 1.00 93.38 101 VAL A CA 1
ATOM 783 C C . VAL A 1 101 ? 1.769 2.424 13.988 1.00 93.38 101 VAL A C 1
ATOM 785 O O . VAL A 1 101 ? 1.143 1.457 14.424 1.00 93.38 101 VAL A O 1
ATOM 788 N N . ASN A 1 102 ? 2.636 3.104 14.741 1.00 94.62 102 ASN A N 1
ATOM 789 C CA . ASN A 1 102 ? 2.875 2.777 16.146 1.00 94.62 102 ASN A CA 1
ATOM 790 C C . ASN A 1 102 ? 1.626 3.025 17.000 1.00 94.62 102 ASN A C 1
ATOM 792 O O . ASN A 1 102 ? 1.230 2.139 17.757 1.00 94.62 102 ASN A O 1
ATOM 796 N N . ILE A 1 103 ? 0.983 4.186 16.837 1.00 95.75 103 ILE A N 1
ATOM 797 C CA . ILE A 1 103 ? -0.257 4.536 17.545 1.00 95.75 103 ILE A CA 1
ATOM 798 C C . ILE A 1 103 ? -1.354 3.514 17.229 1.00 95.75 103 ILE A C 1
ATOM 800 O O . ILE A 1 103 ? -1.974 2.961 18.139 1.00 95.75 103 ILE A O 1
ATOM 804 N N . ILE A 1 104 ? -1.555 3.208 15.943 1.00 95.50 104 ILE A N 1
ATOM 805 C CA . ILE A 1 104 ? -2.554 2.235 15.498 1.00 95.50 104 ILE A CA 1
ATOM 806 C C . ILE A 1 104 ? -2.274 0.865 16.106 1.00 95.50 104 ILE A C 1
ATOM 808 O O . ILE A 1 104 ? -3.188 0.272 16.664 1.00 95.50 104 ILE A O 1
ATOM 812 N N . ASN A 1 105 ? -1.042 0.351 16.025 1.00 94.81 105 ASN A N 1
ATOM 813 C CA . ASN A 1 105 ? -0.729 -0.992 16.521 1.00 94.81 105 ASN A CA 1
ATOM 814 C C . ASN A 1 105 ? -1.063 -1.144 18.010 1.00 94.81 105 ASN A C 1
ATOM 816 O O . ASN A 1 105 ? -1.681 -2.140 18.374 1.00 94.81 105 ASN A O 1
ATOM 820 N N . ILE A 1 106 ? -0.742 -0.140 18.835 1.00 95.69 106 ILE A N 1
ATOM 821 C CA . ILE A 1 106 ? -1.106 -0.126 20.261 1.00 95.69 106 ILE A CA 1
ATOM 822 C C . ILE A 1 106 ? -2.626 -0.252 20.418 1.00 95.69 106 ILE A C 1
ATOM 824 O O . ILE A 1 106 ? -3.120 -1.091 21.166 1.00 95.69 106 ILE A O 1
ATOM 828 N N . VAL A 1 107 ? -3.395 0.546 19.677 1.00 96.69 107 VAL A N 1
ATOM 829 C CA . VAL A 1 107 ? -4.862 0.529 19.761 1.00 96.69 107 VAL A CA 1
ATOM 830 C C . VAL A 1 107 ? -5.448 -0.783 19.248 1.00 96.69 107 VAL A C 1
ATOM 832 O O . VAL A 1 107 ? -6.427 -1.266 19.812 1.00 96.69 107 VAL A O 1
ATOM 835 N N . LEU A 1 108 ? -4.853 -1.404 18.226 1.00 95.88 108 LEU A N 1
ATOM 836 C CA . LEU A 1 108 ? -5.285 -2.718 17.752 1.00 95.88 108 LEU A CA 1
ATOM 837 C C . LEU A 1 108 ? -5.115 -3.793 18.838 1.00 95.88 108 LEU A C 1
ATOM 839 O O . LEU A 1 108 ? -6.018 -4.612 19.002 1.00 95.88 108 LEU A O 1
ATOM 843 N N . GLU A 1 109 ? -4.029 -3.765 19.618 1.00 96.25 109 GLU A N 1
ATOM 844 C CA . GLU A 1 109 ? -3.846 -4.661 20.774 1.00 96.25 109 GLU A CA 1
ATOM 845 C C . GLU A 1 109 ? -4.906 -4.412 21.855 1.00 96.25 109 GLU A C 1
ATOM 847 O O . GLU A 1 109 ? -5.573 -5.346 22.306 1.00 96.25 109 GLU A O 1
ATOM 852 N N . LEU A 1 110 ? -5.146 -3.147 22.214 1.00 96.06 110 LEU A N 1
ATOM 853 C CA . LEU A 1 110 ? -6.183 -2.780 23.185 1.00 96.06 110 LEU A CA 1
ATOM 854 C C . LEU A 1 110 ? -7.584 -3.215 22.723 1.00 96.06 110 LEU A C 1
ATOM 856 O O . LEU A 1 110 ? -8.379 -3.716 23.520 1.00 96.06 110 LEU A O 1
ATOM 860 N N . GLN A 1 111 ? -7.886 -3.094 21.429 1.00 95.19 111 GLN A N 1
ATOM 861 C CA . GLN A 1 111 ? -9.141 -3.578 20.853 1.00 95.19 111 GLN A CA 1
ATOM 862 C C . GLN A 1 111 ? -9.270 -5.099 20.913 1.00 95.19 111 GLN A C 1
ATOM 864 O O . GLN A 1 111 ? -10.379 -5.590 21.113 1.00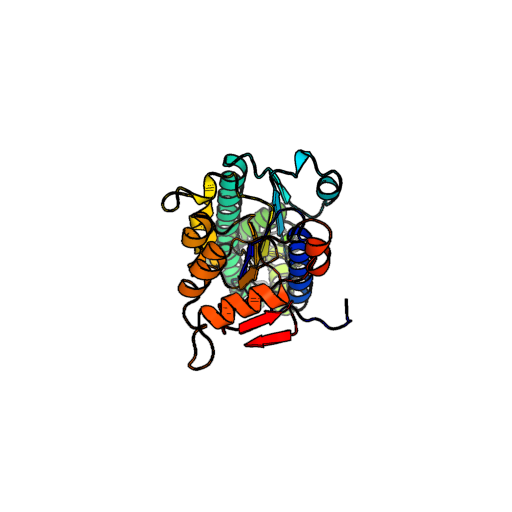 95.19 111 GLN A O 1
ATOM 869 N N . ILE A 1 112 ? -8.177 -5.855 20.764 1.00 94.81 112 ILE A N 1
ATOM 870 C CA . ILE A 1 112 ? -8.203 -7.311 20.963 1.00 94.81 112 ILE A CA 1
ATOM 871 C C . ILE A 1 112 ? -8.594 -7.625 22.407 1.00 94.81 112 ILE A C 1
ATOM 873 O O . ILE A 1 112 ? -9.484 -8.447 22.621 1.00 94.81 112 ILE A O 1
ATOM 877 N N . HIS A 1 113 ? -8.003 -6.941 23.390 1.00 92.75 113 HIS A N 1
ATOM 878 C CA . HIS A 1 113 ? -8.369 -7.117 24.798 1.00 92.75 113 HIS A CA 1
ATOM 879 C C . HIS A 1 113 ? -9.841 -6.781 25.061 1.00 92.75 113 HIS A C 1
ATOM 881 O O . HIS A 1 113 ? -10.548 -7.590 25.660 1.00 92.75 113 HIS A O 1
ATOM 887 N N . LEU A 1 114 ? -10.328 -5.646 24.547 1.00 93.12 114 LEU A N 1
ATOM 888 C CA . LEU A 1 114 ? -11.736 -5.250 24.641 1.00 93.12 114 LEU A CA 1
ATOM 889 C C . LEU A 1 114 ? -12.668 -6.302 24.025 1.00 93.12 114 LEU A C 1
ATOM 891 O O . LEU A 1 114 ? -13.654 -6.708 24.643 1.00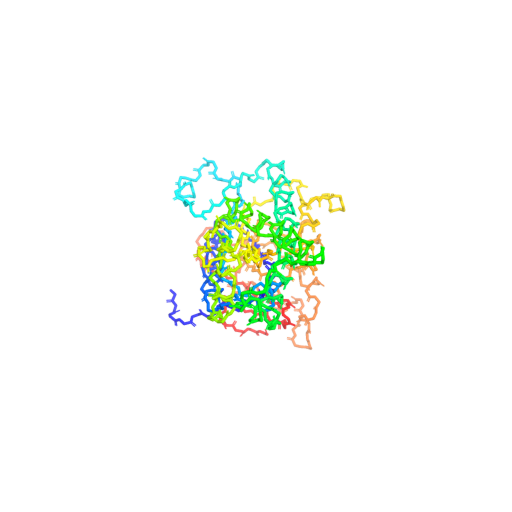 93.12 114 LEU A O 1
ATOM 895 N N . ARG A 1 115 ? -12.364 -6.758 22.804 1.00 92.81 115 ARG A N 1
ATOM 896 C CA . ARG A 1 115 ? -13.193 -7.735 22.087 1.00 92.81 115 ARG A CA 1
ATOM 897 C C . ARG A 1 115 ? -13.169 -9.092 22.779 1.00 92.81 115 ARG A C 1
ATOM 899 O O . ARG A 1 115 ? -14.225 -9.700 22.900 1.00 92.81 115 ARG A O 1
ATOM 906 N N . ASN A 1 116 ? -12.021 -9.551 23.274 1.00 91.06 116 ASN A N 1
ATOM 907 C CA . ASN A 1 116 ? -11.921 -10.805 24.025 1.00 91.06 116 ASN A CA 1
ATOM 908 C C . ASN A 1 116 ? -12.695 -10.733 25.342 1.00 91.06 116 ASN A C 1
ATOM 910 O O . ASN A 1 116 ? -13.477 -11.633 25.628 1.00 91.06 116 ASN A O 1
ATOM 914 N N . PHE A 1 117 ? -12.584 -9.623 26.075 1.00 88.31 117 PHE A N 1
ATOM 915 C CA . PHE A 1 117 ? -13.390 -9.377 27.270 1.00 88.31 117 PHE A CA 1
ATOM 916 C C . PHE A 1 117 ? -14.899 -9.409 26.974 1.00 88.31 117 PHE A C 1
ATOM 918 O O . PHE A 1 117 ? -15.671 -9.950 27.756 1.00 88.31 117 PHE A O 1
ATOM 925 N N . CYS A 1 118 ? -15.323 -8.887 25.819 1.00 87.88 118 CYS A N 1
ATOM 926 C CA . CYS A 1 118 ? -16.722 -8.927 25.383 1.00 87.88 118 CYS A CA 1
ATOM 927 C C . CYS A 1 118 ? -17.162 -10.289 24.809 1.00 87.88 118 CYS A C 1
ATOM 929 O O . CYS A 1 118 ? -18.364 -10.550 24.745 1.00 87.88 118 CYS A O 1
ATOM 931 N N . LYS A 1 119 ? -16.229 -11.136 24.352 1.00 86.81 119 LYS A N 1
ATOM 932 C CA . LYS A 1 119 ? -16.490 -12.511 23.882 1.00 86.81 119 LYS A CA 1
ATOM 933 C C . LYS A 1 119 ? -16.644 -13.472 25.054 1.00 86.81 119 LYS A C 1
ATOM 935 O O . LYS A 1 119 ? -17.540 -14.312 25.054 1.00 86.81 119 LYS A O 1
ATOM 940 N N . GLU A 1 120 ? -15.762 -13.357 26.039 1.00 75.75 120 GLU A N 1
ATOM 941 C CA . GLU A 1 120 ? -15.820 -14.137 27.263 1.00 75.75 120 GLU A CA 1
ATOM 942 C C . GLU A 1 120 ? -17.026 -13.663 28.081 1.00 75.75 120 GLU A C 1
ATOM 944 O O . GLU A 1 120 ? -17.146 -12.501 28.451 1.00 75.75 120 GLU A O 1
ATOM 949 N N . SER A 1 121 ? -17.955 -14.569 28.367 1.00 55.28 121 SER A N 1
ATOM 950 C CA . SER A 1 121 ? -19.254 -14.346 29.021 1.00 55.28 121 SER A CA 1
ATOM 951 C C . SER A 1 121 ? -19.210 -13.753 30.447 1.00 55.28 121 SER A C 1
ATOM 953 O O . SER A 1 121 ? -20.199 -13.835 31.181 1.00 55.28 121 SER A O 1
ATOM 955 N N . LYS A 1 122 ? -18.091 -13.159 30.880 1.00 55.09 122 LYS A N 1
ATOM 956 C CA . LYS A 1 122 ? -17.986 -12.405 32.138 1.00 55.09 122 LYS A CA 1
ATOM 957 C C . LYS A 1 122 ? -18.949 -11.216 32.153 1.00 55.09 122 LYS A C 1
ATOM 959 O O . LYS A 1 122 ? -19.544 -10.947 33.187 1.00 55.09 122 LYS A O 1
ATOM 964 N N . PHE A 1 123 ? -19.204 -10.603 30.994 1.00 50.81 123 PHE A N 1
ATOM 965 C CA . PHE A 1 123 ? -20.155 -9.494 30.863 1.00 50.81 123 PHE A CA 1
ATOM 966 C C . PHE A 1 123 ? -21.630 -9.907 30.982 1.00 50.81 123 PHE A C 1
ATOM 968 O O . PHE A 1 123 ? -22.469 -9.130 31.418 1.00 50.81 123 PHE A O 1
ATOM 975 N N . THR A 1 124 ? -21.972 -11.145 30.615 1.00 48.81 124 THR A N 1
ATOM 976 C CA . THR A 1 124 ? -23.360 -11.643 30.679 1.00 48.81 124 THR A CA 1
ATOM 977 C C . THR A 1 124 ? -23.824 -12.014 32.090 1.00 48.81 124 THR A C 1
ATOM 979 O O . THR A 1 124 ? -25.015 -12.237 32.281 1.00 48.81 124 THR A O 1
ATOM 982 N N . LYS A 1 125 ? -22.922 -12.089 33.082 1.00 46.03 125 LYS A N 1
ATOM 983 C CA . LYS A 1 125 ? -23.277 -12.374 34.488 1.00 46.03 125 LYS A CA 1
ATOM 984 C C . LYS A 1 125 ? -23.440 -11.120 35.352 1.00 46.03 125 LYS A C 1
ATOM 986 O O . LYS A 1 125 ? -24.128 -11.188 36.363 1.00 46.03 125 LYS A O 1
ATOM 991 N N . THR A 1 126 ? -22.866 -9.989 34.954 1.00 46.78 126 THR A N 1
ATOM 992 C CA . THR A 1 126 ? -22.972 -8.708 35.674 1.00 46.78 126 THR A CA 1
ATOM 993 C C . THR A 1 126 ? -24.309 -7.986 35.457 1.00 46.78 126 THR A C 1
ATOM 995 O O . THR A 1 126 ? -24.602 -7.035 36.173 1.00 46.78 126 THR A O 1
ATOM 998 N N . ASP A 1 127 ? -25.164 -8.477 34.549 1.00 43.75 127 ASP A N 1
ATOM 999 C CA . ASP A 1 127 ? -26.527 -7.968 34.299 1.00 43.75 127 ASP A CA 1
ATOM 1000 C C . ASP A 1 127 ? -27.553 -8.351 35.397 1.00 43.75 127 ASP A C 1
ATOM 1002 O O . ASP A 1 127 ? -28.714 -7.949 35.326 1.00 43.75 127 ASP A O 1
ATOM 1006 N N . GLN A 1 128 ? -27.167 -9.100 36.438 1.00 44.16 128 GLN A N 1
ATOM 1007 C CA . GLN A 1 128 ? -28.065 -9.446 37.547 1.00 44.16 128 GLN A CA 1
ATOM 1008 C C . GLN A 1 128 ? -27.652 -8.772 38.854 1.00 44.16 128 GLN A C 1
ATOM 1010 O O . GLN A 1 128 ? -27.157 -9.449 39.741 1.00 44.16 128 GLN A O 1
ATOM 1015 N N . GLN A 1 129 ? -27.890 -7.460 38.984 1.00 43.31 129 GLN A N 1
ATOM 1016 C CA . GLN A 1 129 ? -28.116 -6.743 40.261 1.00 43.31 129 GLN A CA 1
ATOM 1017 C C . GLN A 1 129 ? -27.130 -6.943 41.437 1.00 43.31 129 GLN A C 1
ATOM 1019 O O . GLN A 1 129 ? -27.361 -6.407 42.519 1.00 43.31 129 GLN A O 1
ATOM 1024 N N . SER A 1 130 ? -26.021 -7.654 41.276 1.00 42.75 130 SER A N 1
ATOM 1025 C CA . SER A 1 130 ? -25.041 -7.859 42.327 1.00 42.75 130 SER A CA 1
ATOM 1026 C C . SER A 1 130 ? -23.978 -6.794 42.170 1.00 42.75 130 SER A C 1
ATOM 1028 O O . SER A 1 130 ? -23.187 -6.838 41.230 1.00 42.75 130 SER A O 1
ATOM 1030 N N . ASN A 1 131 ? -24.037 -5.823 43.074 1.00 45.09 131 ASN A N 1
ATOM 1031 C CA . ASN A 1 131 ? -23.019 -4.832 43.375 1.00 45.09 131 ASN A CA 1
ATOM 1032 C C . ASN A 1 131 ? -21.639 -5.139 42.767 1.00 45.09 131 ASN A C 1
ATOM 1034 O O . ASN A 1 131 ? -21.060 -6.193 43.040 1.00 45.09 131 ASN A O 1
ATOM 1038 N N . VAL A 1 132 ? -21.089 -4.171 42.033 1.00 49.97 132 VAL A N 1
ATOM 1039 C CA . VAL A 1 132 ? -19.643 -4.024 41.822 1.00 49.97 132 VAL A CA 1
ATOM 1040 C C . VAL A 1 132 ? -19.018 -3.898 43.216 1.00 49.97 132 VAL A C 1
ATOM 1042 O O . VAL A 1 132 ? -18.940 -2.808 43.762 1.00 49.97 132 VAL A O 1
ATOM 1045 N N . ASN A 1 133 ? -18.724 -5.021 43.869 1.00 51.41 133 ASN A N 1
ATOM 1046 C CA . ASN A 1 133 ? -18.371 -5.057 45.295 1.00 51.41 133 ASN A CA 1
ATOM 1047 C C . ASN A 1 133 ? -17.011 -5.706 45.546 1.00 51.41 133 ASN A C 1
ATOM 1049 O O . ASN A 1 133 ? -16.637 -5.922 46.700 1.00 51.41 133 ASN A O 1
ATOM 1053 N N . THR A 1 134 ? -16.257 -6.013 44.490 1.00 63.88 134 THR A N 1
ATOM 1054 C CA . THR A 1 134 ? -14.877 -6.471 44.618 1.00 63.88 134 THR A CA 1
ATOM 1055 C C . THR A 1 134 ? -13.929 -5.426 44.039 1.00 63.88 134 THR A C 1
ATOM 1057 O O . THR A 1 134 ? -14.194 -4.830 42.997 1.00 63.88 134 THR A O 1
ATOM 1060 N N . LYS A 1 135 ? -12.786 -5.218 44.704 1.00 71.44 135 LYS A N 1
ATOM 1061 C CA . LYS A 1 135 ? -11.695 -4.372 44.184 1.00 71.44 135 LYS A CA 1
ATOM 1062 C C . LYS A 1 135 ? -11.212 -4.824 42.799 1.00 71.44 135 LYS A C 1
ATOM 1064 O O . LYS A 1 135 ? -10.644 -4.027 42.061 1.00 71.44 135 LYS A O 1
ATOM 1069 N N . GLU A 1 136 ? -11.404 -6.098 42.464 1.00 71.31 136 GLU A N 1
ATOM 1070 C CA . GLU A 1 136 ? -11.024 -6.671 41.172 1.00 71.31 136 GLU A CA 1
ATOM 1071 C C . GLU A 1 136 ? -11.912 -6.141 40.039 1.00 71.31 136 GLU A C 1
ATOM 1073 O O . GLU A 1 136 ? -11.392 -5.749 38.994 1.00 71.31 136 GLU A O 1
ATOM 1078 N N . ASP A 1 137 ? -13.226 -6.033 40.256 1.00 73.25 137 ASP A N 1
ATOM 1079 C CA . ASP A 1 137 ? -14.148 -5.477 39.260 1.00 73.25 137 ASP A CA 1
ATOM 1080 C C . ASP A 1 137 ? -13.859 -3.991 38.998 1.00 73.25 137 ASP A C 1
ATOM 1082 O O . ASP A 1 137 ? -13.809 -3.565 37.844 1.00 73.25 137 ASP A O 1
ATOM 1086 N N . GLU A 1 138 ? -13.587 -3.207 40.048 1.00 77.94 138 GLU A N 1
ATOM 1087 C CA . GLU A 1 138 ? -13.196 -1.794 39.920 1.00 77.94 138 GLU A CA 1
ATOM 1088 C C . GLU A 1 138 ? -11.931 -1.624 39.063 1.00 77.94 138 GLU A C 1
ATOM 1090 O O . GLU A 1 138 ? -11.880 -0.759 38.184 1.00 77.94 138 GLU 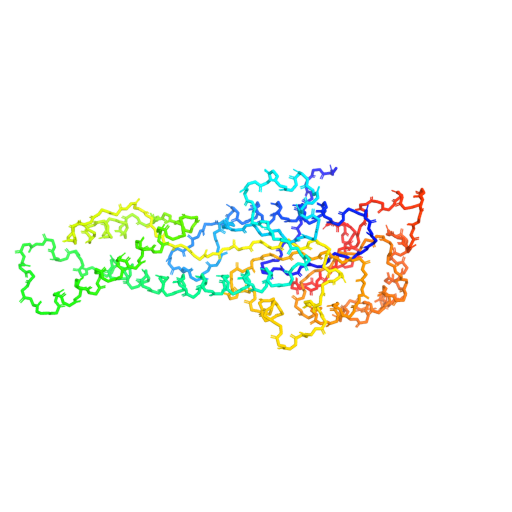A O 1
ATOM 1095 N N . GLN A 1 139 ? -10.921 -2.477 39.268 1.00 82.50 139 GLN A N 1
ATOM 1096 C CA . GLN A 1 139 ? -9.689 -2.465 38.474 1.00 82.50 139 GLN A CA 1
ATOM 1097 C C . GLN A 1 139 ? -9.942 -2.839 37.009 1.00 82.50 139 GLN A C 1
ATOM 1099 O O . GLN A 1 139 ? -9.391 -2.200 36.108 1.00 82.50 139 GLN A O 1
ATOM 1104 N N . ILE A 1 140 ? -10.797 -3.835 36.755 1.00 83.88 140 ILE A N 1
ATOM 1105 C CA . ILE A 1 140 ? -11.178 -4.237 35.395 1.00 83.88 140 ILE A CA 1
ATOM 1106 C C . ILE A 1 140 ? -11.904 -3.091 34.683 1.00 83.88 140 ILE A C 1
ATOM 1108 O O . ILE A 1 140 ? -11.557 -2.772 33.544 1.00 83.88 140 ILE A O 1
ATOM 1112 N N . PHE A 1 141 ? -12.869 -2.432 35.332 1.00 83.94 141 PHE A N 1
ATOM 1113 C CA . PHE A 1 141 ? -13.595 -1.313 34.724 1.00 83.94 141 PHE A CA 1
ATOM 1114 C C . PHE A 1 141 ? -12.697 -0.096 34.480 1.00 83.94 141 PHE A C 1
ATOM 1116 O O . PHE A 1 141 ? -12.783 0.500 33.405 1.00 83.94 141 PHE A O 1
ATOM 1123 N N . ALA A 1 142 ? -11.782 0.230 35.398 1.00 87.38 142 ALA A N 1
ATOM 1124 C CA . ALA A 1 142 ? -10.797 1.295 35.189 1.00 87.38 142 ALA A CA 1
ATOM 1125 C C . ALA A 1 142 ? -9.868 0.999 33.993 1.00 87.38 142 ALA A C 1
ATOM 1127 O O . ALA A 1 142 ? -9.581 1.875 33.168 1.00 87.38 142 ALA A O 1
ATOM 1128 N N . TYR A 1 143 ? -9.435 -0.257 33.847 1.00 90.56 143 TYR A N 1
ATOM 1129 C CA . TYR A 1 143 ? -8.652 -0.693 32.693 1.00 90.56 143 TYR A CA 1
ATOM 1130 C C . TYR A 1 143 ? -9.458 -0.618 31.384 1.00 90.56 143 TYR A C 1
ATOM 1132 O O . TYR A 1 143 ? -8.969 -0.073 30.392 1.00 90.56 143 TYR A O 1
ATOM 1140 N N . MET A 1 144 ? -10.719 -1.064 31.381 1.00 91.75 144 MET A N 1
ATOM 1141 C CA . MET A 1 144 ? -11.605 -0.958 30.211 1.00 91.75 144 MET A CA 1
ATOM 1142 C C . MET A 1 144 ? -11.891 0.495 29.825 1.00 91.75 144 MET A C 1
ATOM 1144 O O . MET A 1 144 ? -11.901 0.826 28.639 1.00 91.75 144 MET A O 1
ATOM 1148 N N . GLN A 1 145 ? -12.051 1.387 30.804 1.00 92.25 145 GLN A N 1
ATOM 1149 C CA . GLN A 1 145 ? -12.199 2.819 30.558 1.00 92.25 145 GLN A CA 1
ATOM 1150 C C . GLN A 1 145 ? -10.944 3.413 29.908 1.00 92.25 145 GLN A C 1
ATOM 1152 O O . GLN A 1 145 ? -11.054 4.231 28.991 1.00 92.25 145 GLN A O 1
ATOM 1157 N N . THR A 1 146 ? -9.756 2.962 30.319 1.00 93.94 146 THR A N 1
ATOM 1158 C CA . THR A 1 146 ? -8.483 3.355 29.698 1.00 93.94 146 THR A CA 1
ATOM 1159 C C . THR A 1 146 ? -8.415 2.889 28.245 1.00 93.94 146 THR A C 1
ATOM 1161 O O . THR A 1 146 ? -8.102 3.689 27.362 1.00 93.94 146 THR A O 1
ATOM 1164 N N . ILE A 1 147 ? -8.777 1.629 27.977 1.00 95.69 147 ILE A N 1
ATOM 1165 C CA . ILE A 1 147 ? -8.844 1.079 26.615 1.00 95.69 147 ILE A CA 1
ATOM 1166 C C . ILE A 1 147 ? -9.791 1.907 25.739 1.00 95.69 147 ILE A C 1
ATOM 1168 O O . ILE A 1 147 ? -9.395 2.377 24.672 1.00 95.69 147 ILE A O 1
ATOM 1172 N N . ILE A 1 148 ? -11.027 2.117 26.196 1.00 95.38 148 ILE A N 1
ATOM 1173 C CA . ILE A 1 148 ? -12.054 2.844 25.442 1.00 95.38 148 ILE A CA 1
ATOM 1174 C C . ILE A 1 148 ? -11.608 4.277 25.163 1.00 95.38 148 ILE A C 1
ATOM 1176 O O . ILE A 1 148 ? -11.721 4.745 24.034 1.00 95.38 148 ILE A O 1
ATOM 1180 N N . THR A 1 149 ? -11.025 4.953 26.152 1.00 95.06 149 THR A N 1
ATOM 1181 C CA . THR A 1 149 ? -10.524 6.323 25.982 1.00 95.06 149 THR A CA 1
ATOM 1182 C C . THR A 1 149 ? -9.459 6.401 24.888 1.00 95.06 149 THR A C 1
ATOM 1184 O O . THR A 1 149 ? -9.501 7.318 24.066 1.00 95.06 149 THR A O 1
ATOM 1187 N N . GLN A 1 150 ? -8.539 5.431 24.829 1.00 96.44 150 GLN A N 1
ATOM 1188 C CA . GLN A 1 150 ? -7.523 5.392 23.774 1.00 96.44 150 GLN A CA 1
ATOM 1189 C C . GLN A 1 150 ? -8.130 5.111 22.396 1.00 96.44 150 GLN A C 1
ATOM 1191 O O . GLN A 1 150 ? -7.792 5.798 21.435 1.00 96.44 150 GLN A O 1
ATOM 1196 N N . ILE A 1 151 ? -9.084 4.179 22.298 1.00 96.69 151 ILE A N 1
ATOM 1197 C CA . ILE A 1 151 ? -9.802 3.906 21.042 1.00 96.69 151 ILE A CA 1
ATOM 1198 C C . ILE A 1 151 ? -10.525 5.168 20.550 1.00 96.69 151 ILE A C 1
ATOM 1200 O O . ILE A 1 151 ? -10.396 5.541 19.384 1.00 96.69 151 ILE A O 1
ATOM 1204 N N . GLU A 1 152 ? -11.259 5.861 21.425 1.00 96.19 152 GLU A N 1
ATOM 1205 C CA . GLU A 1 152 ? -11.979 7.090 21.070 1.00 96.19 152 GLU A CA 1
ATOM 1206 C C . GLU A 1 152 ? -11.038 8.226 20.662 1.00 96.19 152 GLU A C 1
ATOM 1208 O O . GLU A 1 152 ? -11.340 8.966 19.722 1.00 96.19 152 GLU A O 1
ATOM 1213 N N . LYS A 1 153 ? -9.888 8.363 21.333 1.00 96.69 153 LYS A N 1
ATOM 1214 C CA . LYS A 1 153 ? -8.859 9.337 20.957 1.00 96.69 153 LYS A CA 1
ATOM 1215 C C . LYS A 1 153 ? -8.360 9.067 19.537 1.00 96.69 153 LYS A C 1
ATOM 1217 O O . LYS A 1 153 ? -8.412 9.959 18.694 1.00 96.69 153 LYS A O 1
ATOM 1222 N N . THR A 1 154 ? -7.972 7.830 19.242 1.00 97.12 154 THR A N 1
ATOM 1223 C CA . THR A 1 154 ? -7.458 7.448 17.920 1.00 97.12 154 THR A CA 1
ATOM 1224 C C . THR A 1 154 ? -8.528 7.536 16.833 1.00 97.12 154 THR A C 1
ATOM 1226 O O . THR A 1 154 ? -8.220 7.923 15.712 1.00 97.12 154 THR A O 1
ATOM 1229 N N . LYS A 1 155 ? -9.806 7.290 17.149 1.00 96.62 155 LYS A N 1
ATOM 1230 C CA . LYS A 1 155 ? -10.932 7.517 16.220 1.00 96.62 155 LYS A CA 1
ATOM 1231 C C . LYS A 1 155 ? -11.144 8.977 15.845 1.00 96.62 155 LYS A C 1
ATOM 1233 O O . LYS A 1 155 ? -11.696 9.242 14.776 1.00 96.62 155 LYS A O 1
ATOM 1238 N N . LYS A 1 156 ? -10.792 9.907 16.733 1.00 96.06 156 LYS A N 1
ATOM 1239 C CA . LYS A 1 156 ? -10.837 11.346 16.448 1.00 96.06 156 LYS A CA 1
ATOM 1240 C C . LYS A 1 156 ? -9.630 11.786 15.629 1.00 96.06 156 LYS A C 1
ATOM 1242 O O . LYS A 1 156 ? -9.792 12.629 14.758 1.00 96.06 156 LYS A O 1
ATOM 1247 N N . GLU A 1 157 ? -8.466 11.210 15.909 1.00 96.00 157 GLU A N 1
ATOM 1248 C CA . GLU A 1 157 ? -7.211 11.508 15.213 1.00 96.00 157 GLU A CA 1
ATOM 1249 C C . GLU A 1 157 ? -7.196 10.959 13.776 1.00 96.00 157 GLU A C 1
ATOM 1251 O O . GLU A 1 157 ? -6.811 11.680 12.863 1.00 96.00 157 GLU A O 1
ATOM 1256 N N . TYR A 1 158 ? -7.705 9.738 13.568 1.00 95.50 158 TYR A N 1
ATOM 1257 C CA . TYR A 1 158 ? -7.699 9.030 12.280 1.00 95.50 158 TYR A CA 1
ATOM 1258 C C . TYR A 1 158 ? -9.106 8.541 11.880 1.00 95.50 158 TYR A C 1
ATOM 1260 O O . TYR A 1 158 ? -9.407 7.338 11.924 1.00 95.50 158 TYR A O 1
ATOM 1268 N N . PRO A 1 159 ? -10.036 9.449 11.534 1.00 94.94 159 PRO A N 1
ATOM 1269 C CA . PRO A 1 159 ? -11.420 9.093 11.217 1.00 94.94 159 PRO A CA 1
ATOM 1270 C C . PRO A 1 159 ? -11.566 8.171 9.993 1.00 94.94 159 PRO A C 1
ATOM 1272 O O . PRO A 1 159 ? -12.499 7.368 9.941 1.00 94.94 159 PRO A O 1
ATOM 1275 N N . GLU A 1 160 ? -10.648 8.235 9.031 1.00 92.81 160 GLU A N 1
ATOM 1276 C CA . GLU A 1 160 ? -10.577 7.373 7.843 1.00 92.81 160 GLU A CA 1
ATOM 1277 C C . GLU A 1 160 ? -10.238 5.907 8.167 1.00 92.81 160 GLU A C 1
ATOM 1279 O O . GLU A 1 160 ? -10.468 5.004 7.354 1.00 92.81 160 GLU A O 1
ATOM 1284 N N . LEU A 1 161 ? -9.732 5.649 9.378 1.00 95.19 161 LEU A N 1
ATOM 1285 C CA . LEU A 1 161 ? -9.435 4.312 9.891 1.00 95.19 161 LEU A CA 1
ATOM 1286 C C . LEU A 1 161 ? -10.593 3.702 10.679 1.00 95.19 161 LEU A C 1
ATOM 1288 O O . LEU A 1 161 ? -10.441 2.623 11.251 1.00 95.19 161 LEU A O 1
ATOM 1292 N N . LYS A 1 162 ? -11.762 4.342 10.717 1.00 95.44 162 LYS A N 1
ATOM 1293 C CA . LYS A 1 162 ? -12.943 3.735 11.330 1.00 95.44 162 LYS A CA 1
ATOM 1294 C C . LYS A 1 162 ? -13.391 2.509 10.536 1.00 95.44 162 LYS A C 1
ATOM 1296 O O . LYS A 1 162 ? -13.479 2.521 9.309 1.00 95.44 162 LYS A O 1
ATOM 1301 N N . THR A 1 163 ? -13.713 1.440 11.251 1.00 95.06 163 THR A N 1
ATOM 1302 C CA . THR A 1 163 ? -14.281 0.205 10.711 1.00 95.06 163 THR A CA 1
ATOM 1303 C C . THR A 1 163 ? -15.454 -0.238 11.566 1.00 95.06 163 THR A C 1
ATOM 1305 O O . THR A 1 163 ? -15.420 -0.136 12.789 1.00 95.06 163 THR A O 1
ATOM 1308 N N . LYS A 1 164 ? -16.525 -0.707 10.933 1.00 94.81 164 LYS A N 1
ATOM 1309 C CA . LYS A 1 164 ? -17.741 -1.114 11.639 1.00 94.81 164 LYS A CA 1
ATOM 1310 C C . LYS A 1 164 ? -17.514 -2.443 12.363 1.00 94.81 164 LYS A C 1
ATOM 1312 O O . LYS A 1 164 ? -16.966 -3.362 11.761 1.00 94.81 164 LYS A O 1
ATOM 1317 N N . GLU A 1 165 ? -17.991 -2.572 13.601 1.00 94.94 165 GLU A N 1
ATOM 1318 C CA . GLU A 1 165 ? -18.095 -3.886 14.251 1.00 94.94 165 GLU A CA 1
ATOM 1319 C C . GLU A 1 165 ? -19.248 -4.673 13.616 1.00 94.94 165 GLU A C 1
ATOM 1321 O O . GLU A 1 165 ? -20.413 -4.253 13.640 1.00 94.94 165 GLU A O 1
ATOM 1326 N N . THR A 1 166 ? -18.903 -5.794 12.989 1.00 91.25 166 THR A N 1
ATOM 1327 C CA . THR A 1 166 ? -19.824 -6.626 12.212 1.00 91.25 166 THR A CA 1
ATOM 1328 C C . THR A 1 166 ? -20.382 -7.788 13.015 1.00 91.25 166 THR A C 1
ATOM 1330 O O . THR A 1 166 ? -21.438 -8.295 12.646 1.00 91.25 166 THR A O 1
ATOM 1333 N N . ASN A 1 167 ? -19.735 -8.197 14.109 1.00 92.56 167 ASN A N 1
ATOM 1334 C CA . ASN A 1 167 ? -20.260 -9.221 14.999 1.00 92.56 167 ASN A CA 1
ATOM 1335 C C . ASN A 1 167 ? -21.349 -8.608 15.907 1.00 92.56 167 ASN A C 1
ATOM 1337 O O . ASN A 1 167 ? -21.028 -7.788 16.773 1.00 92.56 167 ASN A O 1
ATOM 1341 N N . PRO A 1 168 ? -22.635 -8.993 15.760 1.00 92.06 168 PRO A N 1
ATOM 1342 C CA . PRO A 1 168 ? -23.729 -8.356 16.496 1.00 92.06 168 PRO A CA 1
ATOM 1343 C C . PRO A 1 168 ? -23.637 -8.544 18.013 1.00 92.06 168 PRO A C 1
ATOM 1345 O O . PRO A 1 168 ? -23.991 -7.636 18.765 1.00 92.06 168 PRO A O 1
ATOM 1348 N N . GLN A 1 169 ? -23.140 -9.699 18.463 1.00 90.69 169 GLN A N 1
ATOM 1349 C CA . GLN A 1 169 ? -22.993 -10.011 19.883 1.00 90.69 169 GLN A CA 1
ATOM 1350 C C . GLN A 1 169 ? -21.890 -9.158 20.513 1.00 90.69 169 GLN A C 1
ATOM 1352 O O . GLN A 1 169 ? -22.123 -8.502 21.526 1.00 90.69 169 GLN A O 1
ATOM 1357 N N . ILE A 1 170 ? -20.715 -9.101 19.877 1.00 91.81 170 ILE A N 1
ATOM 1358 C CA . ILE A 1 170 ? -19.605 -8.256 20.341 1.00 91.81 170 ILE A CA 1
ATOM 1359 C C . ILE A 1 170 ? -20.027 -6.789 20.325 1.00 91.81 170 ILE A C 1
ATOM 1361 O O . ILE A 1 170 ? -19.831 -6.091 21.315 1.00 91.81 170 ILE A O 1
ATOM 1365 N N . LYS A 1 171 ? -20.678 -6.334 19.247 1.00 93.88 171 LYS A N 1
ATOM 1366 C CA . LYS A 1 171 ? -21.209 -4.972 19.148 1.00 93.88 171 LYS A CA 1
ATOM 1367 C C . LYS A 1 171 ? -22.132 -4.638 20.319 1.00 93.88 171 LYS A C 1
ATOM 1369 O O . LYS A 1 171 ? -21.978 -3.586 20.929 1.00 93.88 171 LYS A O 1
ATOM 1374 N N . SER A 1 172 ? -23.081 -5.524 20.629 1.00 92.00 172 SER A N 1
ATOM 1375 C CA . SER A 1 172 ? -24.016 -5.333 21.739 1.00 92.00 172 SER A CA 1
ATOM 1376 C C . SER A 1 172 ? -23.291 -5.253 23.084 1.00 92.00 172 SER A C 1
ATOM 1378 O O . SER A 1 172 ? -23.565 -4.344 23.864 1.00 92.00 172 SER A O 1
ATOM 1380 N N . ASN A 1 173 ? -22.324 -6.139 23.328 1.00 91.44 173 ASN A N 1
ATOM 1381 C CA . ASN A 1 173 ? -21.559 -6.162 24.575 1.00 91.44 173 ASN A CA 1
ATOM 1382 C C . ASN A 1 173 ? -20.666 -4.923 24.735 1.00 91.44 173 ASN A C 1
ATOM 1384 O O . ASN A 1 173 ? -20.649 -4.324 25.808 1.00 91.44 173 ASN A O 1
ATOM 1388 N N . ILE A 1 174 ? -20.003 -4.474 23.663 1.00 93.00 174 ILE A N 1
ATOM 1389 C CA . ILE A 1 174 ? -19.244 -3.216 23.665 1.00 93.00 174 ILE A CA 1
ATOM 1390 C C . ILE A 1 174 ? -20.182 -2.038 23.946 1.00 93.00 174 ILE A C 1
ATOM 1392 O O . ILE A 1 174 ? -19.876 -1.210 24.798 1.00 93.00 174 ILE A O 1
ATOM 1396 N N . SER A 1 175 ? -21.349 -1.972 23.293 1.00 92.62 175 SER A N 1
ATOM 1397 C CA . SER A 1 175 ? -22.341 -0.925 23.568 1.00 92.62 175 SER A CA 1
ATOM 1398 C C . SER A 1 175 ? -22.764 -0.895 25.038 1.00 92.62 175 SER A C 1
ATOM 1400 O O . SER A 1 175 ? -22.822 0.189 25.614 1.00 92.62 175 SER A O 1
ATOM 1402 N N . LYS A 1 176 ? -23.017 -2.054 25.659 1.00 89.31 176 LYS A N 1
ATOM 1403 C CA . LYS A 1 176 ? -23.340 -2.129 27.092 1.00 89.31 176 LYS A CA 1
ATOM 1404 C C . LYS A 1 176 ? -22.182 -1.639 27.962 1.00 89.31 176 LYS A C 1
ATOM 1406 O O . LYS A 1 176 ? -22.403 -0.856 28.876 1.00 89.31 176 LYS A O 1
ATOM 1411 N N . LEU A 1 177 ? -20.946 -2.046 27.668 1.00 88.94 177 LEU A N 1
ATOM 1412 C CA . LEU A 1 177 ? -19.767 -1.584 28.405 1.00 88.94 177 LEU A CA 1
ATOM 1413 C C . LEU A 1 177 ? -19.582 -0.067 28.318 1.00 88.94 177 LEU A C 1
ATOM 1415 O O . LEU A 1 177 ? -19.332 0.573 29.335 1.00 88.94 177 LEU A O 1
ATOM 1419 N N . TYR A 1 178 ? -19.773 0.519 27.136 1.00 91.75 178 TYR A N 1
ATOM 1420 C CA . TYR A 1 178 ? -19.780 1.972 26.983 1.00 91.75 178 TYR A CA 1
ATOM 1421 C C . TYR A 1 178 ? -20.852 2.620 27.870 1.00 91.75 178 TYR A C 1
ATOM 1423 O O . TYR A 1 178 ? -20.542 3.576 28.572 1.00 91.75 178 TYR A O 1
ATOM 1431 N N . GLN A 1 179 ? -22.071 2.071 27.904 1.00 89.62 179 GLN A N 1
ATOM 1432 C CA . GLN A 1 179 ? -23.161 2.593 28.738 1.00 89.62 179 GLN A CA 1
ATOM 1433 C C . GLN A 1 179 ? -22.850 2.530 30.238 1.00 89.62 179 GLN A C 1
ATOM 1435 O O . GLN A 1 179 ? -23.093 3.512 30.935 1.00 89.62 179 GLN A O 1
ATOM 1440 N N . ILE A 1 180 ? -22.276 1.423 30.729 1.00 85.06 180 ILE A N 1
ATOM 1441 C CA . ILE A 1 180 ? -21.850 1.289 32.137 1.00 85.06 180 ILE A CA 1
ATOM 1442 C C . ILE A 1 180 ? -20.836 2.380 32.507 1.00 85.06 180 ILE A C 1
ATOM 1444 O O . ILE A 1 180 ? -20.867 2.909 33.613 1.00 85.06 180 ILE A O 1
ATOM 1448 N N . LEU A 1 181 ? -19.975 2.759 31.563 1.00 85.69 181 LEU A N 1
ATOM 1449 C CA . LEU A 1 181 ? -18.973 3.811 31.736 1.00 85.69 181 LEU A CA 1
ATOM 1450 C C . LEU A 1 181 ? -19.499 5.228 31.427 1.00 85.69 181 LEU A C 1
ATOM 1452 O O . LEU A 1 181 ? -18.714 6.174 31.401 1.00 85.69 181 LEU A O 1
ATOM 1456 N N . GLY A 1 182 ? -20.802 5.398 31.172 1.00 86.12 182 GLY A N 1
ATOM 1457 C CA . GLY A 1 182 ? -21.411 6.699 30.865 1.00 86.12 182 GLY A CA 1
ATOM 1458 C C . GLY A 1 182 ? -21.101 7.242 29.462 1.00 86.12 182 GLY A C 1
ATOM 1459 O O . GLY A 1 182 ? -21.183 8.448 29.233 1.00 86.12 182 GLY A O 1
ATOM 1460 N N . LEU A 1 183 ? -20.732 6.374 28.519 1.00 89.88 183 LEU A N 1
ATOM 1461 C CA . LEU A 1 183 ? -20.373 6.699 27.135 1.00 89.88 183 LEU A CA 1
ATOM 1462 C C . LEU A 1 183 ? -21.350 6.056 26.132 1.00 89.88 183 LEU A C 1
ATOM 1464 O O . LEU A 1 183 ? -22.131 5.167 26.464 1.00 89.88 183 LEU A O 1
ATOM 1468 N N . SER A 1 184 ? -21.287 6.485 24.866 1.00 92.81 184 SER A N 1
ATOM 1469 C CA . SER A 1 184 ? -22.068 5.900 23.766 1.00 92.81 184 SER A CA 1
ATOM 1470 C C . SER A 1 184 ? -21.147 5.323 22.696 1.00 92.81 184 SER A C 1
ATOM 1472 O O . SER A 1 184 ? -20.259 6.016 22.200 1.00 92.81 184 SER A O 1
ATOM 1474 N N . PHE A 1 185 ? -21.357 4.054 22.341 1.00 95.50 185 PHE A N 1
ATOM 1475 C CA . PHE A 1 185 ? -20.605 3.404 21.272 1.00 95.50 185 PHE A CA 1
ATOM 1476 C C . PHE A 1 185 ? -21.208 3.754 19.907 1.00 95.50 185 PHE A C 1
ATOM 1478 O O . PHE A 1 185 ? -22.357 3.419 19.621 1.00 95.50 185 PHE A O 1
ATOM 1485 N N . ASP A 1 186 ? -20.410 4.368 19.035 1.00 95.44 186 ASP A N 1
ATOM 1486 C CA . ASP A 1 186 ? -20.805 4.759 17.673 1.00 95.44 186 ASP A CA 1
ATOM 1487 C C . ASP A 1 186 ? -20.919 3.572 16.692 1.00 95.44 186 ASP A C 1
ATOM 1489 O O . ASP A 1 186 ? -21.354 3.741 15.551 1.00 95.44 186 ASP A O 1
ATOM 1493 N N . GLY A 1 187 ? -20.558 2.360 17.124 1.00 96.06 187 GLY A N 1
ATOM 1494 C CA . GLY A 1 187 ? -20.562 1.157 16.293 1.00 96.06 187 GLY A CA 1
ATOM 1495 C C . GLY A 1 187 ? -19.270 0.930 15.505 1.00 96.06 187 GLY A C 1
ATOM 1496 O O . GLY A 1 187 ? -19.220 -0.022 14.719 1.00 96.06 187 GLY A O 1
ATOM 1497 N N . TYR A 1 188 ? -18.251 1.773 15.703 1.00 96.75 188 TYR A N 1
ATOM 1498 C CA . TYR A 1 188 ? -16.990 1.728 14.975 1.00 96.75 188 TYR A CA 1
ATOM 1499 C C . TYR A 1 188 ? -15.789 1.515 15.898 1.00 96.75 188 TYR A C 1
ATOM 1501 O O . TYR A 1 188 ? -15.666 2.106 16.970 1.00 96.75 188 TYR A O 1
ATOM 1509 N N . LEU A 1 189 ? -14.865 0.698 15.409 1.00 96.19 189 LEU A N 1
ATOM 1510 C CA . LEU A 1 189 ? -13.522 0.479 15.931 1.00 96.19 189 LEU A CA 1
ATOM 1511 C C . LEU A 1 189 ? -12.492 1.045 14.939 1.00 96.19 189 LEU A C 1
ATOM 1513 O O . LEU A 1 189 ? -12.853 1.579 13.891 1.00 96.19 189 LEU A O 1
ATOM 1517 N N . ILE A 1 190 ? -11.210 0.929 15.258 1.00 95.81 190 ILE A N 1
ATOM 1518 C CA . ILE A 1 190 ? -10.080 1.267 14.391 1.00 95.81 190 ILE A CA 1
ATOM 1519 C C . ILE A 1 190 ? -9.635 0.041 13.598 1.00 95.81 190 ILE A C 1
ATOM 1521 O O . ILE A 1 190 ? -9.563 -1.068 14.133 1.00 95.81 190 ILE A O 1
ATOM 1525 N N . ARG A 1 191 ? -9.291 0.255 12.327 1.00 94.75 191 ARG A N 1
ATOM 1526 C CA . ARG A 1 191 ? -8.572 -0.706 11.489 1.00 94.75 191 ARG A CA 1
ATOM 1527 C C . ARG A 1 191 ? -7.154 -0.250 11.178 1.00 94.75 191 ARG A C 1
ATOM 1529 O O . ARG A 1 191 ? -6.836 0.935 11.228 1.00 94.75 191 ARG A O 1
ATOM 1536 N N . ARG A 1 192 ? -6.315 -1.201 10.771 1.00 93.50 192 ARG A N 1
ATOM 1537 C CA . ARG A 1 192 ? -4.973 -0.922 10.251 1.00 93.50 192 ARG A CA 1
ATOM 1538 C C . ARG A 1 192 ? -5.033 -0.015 9.016 1.00 93.50 192 ARG A C 1
ATOM 1540 O O . ARG A 1 192 ? -5.881 -0.201 8.139 1.00 93.50 192 ARG A O 1
ATOM 1547 N N . ASN A 1 193 ? -4.084 0.912 8.915 1.00 92.50 193 ASN A N 1
ATOM 1548 C CA . ASN A 1 193 ? -3.868 1.714 7.717 1.00 92.50 193 ASN A CA 1
ATOM 1549 C C . ASN A 1 193 ? -3.484 0.839 6.506 1.00 92.50 193 ASN A C 1
ATOM 1551 O O . ASN A 1 193 ? -2.837 -0.206 6.637 1.00 92.50 193 ASN A O 1
ATOM 1555 N N . LYS A 1 194 ? -3.881 1.291 5.313 1.00 93.62 194 LYS A N 1
ATOM 1556 C CA . LYS A 1 194 ? -3.532 0.680 4.031 1.00 93.62 194 LYS A CA 1
ATOM 1557 C C . LYS A 1 194 ? -3.231 1.781 3.024 1.00 93.62 194 LYS A C 1
ATOM 1559 O O . LYS A 1 194 ? -4.134 2.490 2.588 1.00 93.62 194 LYS A O 1
ATOM 1564 N N . ILE A 1 195 ? -1.955 1.934 2.701 1.00 94.44 195 ILE A N 1
ATOM 1565 C CA . ILE A 1 195 ? -1.426 3.093 1.978 1.00 94.44 195 ILE A CA 1
ATOM 1566 C C . ILE A 1 195 ? -1.047 2.693 0.549 1.00 94.44 195 ILE A C 1
ATOM 1568 O O . ILE A 1 195 ? -0.407 1.657 0.343 1.00 94.44 195 ILE A O 1
ATOM 1572 N N . ILE A 1 196 ? -1.397 3.535 -0.422 1.00 94.19 196 ILE A N 1
ATOM 1573 C CA . ILE A 1 196 ? -0.804 3.544 -1.763 1.00 94.19 196 ILE A CA 1
ATOM 1574 C C . ILE A 1 196 ? 0.135 4.747 -1.876 1.00 94.19 196 ILE A C 1
ATOM 1576 O O . ILE A 1 196 ? -0.231 5.846 -1.469 1.00 94.19 196 ILE A O 1
ATOM 1580 N N . MET A 1 197 ? 1.327 4.544 -2.437 1.00 92.88 197 MET A N 1
ATOM 1581 C CA . MET A 1 197 ? 2.320 5.598 -2.649 1.00 92.88 197 MET A CA 1
ATOM 1582 C C . MET A 1 197 ? 2.769 5.648 -4.110 1.00 92.88 197 MET A C 1
ATOM 1584 O O . MET A 1 197 ? 3.421 4.735 -4.614 1.00 92.88 197 MET A O 1
ATOM 1588 N N . MET A 1 198 ? 2.403 6.718 -4.801 1.00 91.25 198 MET A N 1
ATOM 1589 C CA . MET A 1 198 ? 2.802 7.004 -6.173 1.00 91.25 198 MET A CA 1
ATOM 1590 C C . MET A 1 198 ? 3.932 8.022 -6.147 1.00 91.25 198 MET A C 1
ATOM 1592 O O . MET A 1 198 ? 3.793 9.077 -5.539 1.00 91.25 198 MET A O 1
ATOM 1596 N N . ILE A 1 199 ? 5.045 7.703 -6.791 1.00 87.56 199 ILE A N 1
ATOM 1597 C CA . ILE A 1 199 ? 6.240 8.537 -6.801 1.00 87.56 199 ILE A CA 1
ATOM 1598 C C . ILE A 1 199 ? 6.589 8.837 -8.251 1.00 87.56 199 ILE A C 1
ATOM 1600 O O . ILE A 1 199 ? 7.111 7.972 -8.959 1.00 87.56 199 ILE A O 1
ATOM 1604 N N . ASP A 1 200 ? 6.248 10.036 -8.710 1.00 82.44 200 ASP A N 1
ATOM 1605 C CA . ASP A 1 200 ? 6.537 10.470 -10.069 1.00 82.44 200 ASP A CA 1
ATOM 1606 C C . ASP A 1 200 ? 7.826 11.284 -10.116 1.00 82.44 200 ASP A C 1
ATOM 1608 O O . ASP A 1 200 ? 7.962 12.269 -9.402 1.00 82.44 200 ASP A O 1
ATOM 1612 N N . ASP A 1 201 ? 8.747 10.855 -10.973 1.00 71.31 201 ASP A N 1
ATOM 1613 C CA . ASP A 1 201 ? 10.059 11.446 -11.220 1.00 71.31 201 ASP A CA 1
ATOM 1614 C C . ASP A 1 201 ? 10.865 11.846 -9.973 1.00 71.31 201 ASP A C 1
ATOM 1616 O O . ASP A 1 201 ? 10.962 13.011 -9.605 1.00 71.31 201 ASP A O 1
ATOM 1620 N N . CYS A 1 202 ? 11.551 10.872 -9.376 1.00 62.53 202 CYS A N 1
ATOM 1621 C CA . CYS A 1 202 ? 12.528 11.138 -8.315 1.00 62.53 202 CYS A CA 1
ATOM 1622 C C . CYS A 1 202 ? 13.983 11.128 -8.794 1.00 62.53 202 CYS A C 1
ATOM 1624 O O . CYS A 1 202 ? 14.904 10.991 -7.984 1.00 62.53 202 CYS A O 1
ATOM 1626 N N . SER A 1 203 ? 14.215 11.243 -10.103 1.00 58.91 203 SER A N 1
ATOM 1627 C CA . SER A 1 203 ? 15.555 11.089 -10.678 1.00 58.91 203 SER A CA 1
ATOM 1628 C C . SER A 1 203 ? 16.555 12.164 -10.228 1.00 58.91 203 SER A C 1
ATOM 1630 O O . SER A 1 203 ? 17.755 11.894 -10.220 1.00 58.91 203 SER A O 1
ATOM 1632 N N . GLY A 1 204 ? 16.069 13.332 -9.791 1.00 54.44 204 GLY A N 1
ATOM 1633 C CA . GLY A 1 204 ? 16.873 14.412 -9.207 1.00 54.44 204 GLY A CA 1
ATOM 1634 C C . GLY A 1 204 ? 17.063 14.345 -7.685 1.00 54.44 204 GLY A C 1
ATOM 1635 O O . GLY A 1 204 ? 17.871 15.095 -7.143 1.00 54.44 204 GLY A O 1
ATOM 1636 N N . THR A 1 205 ? 16.360 13.453 -6.979 1.00 60.03 205 THR A N 1
ATOM 1637 C CA . THR A 1 205 ? 16.378 13.433 -5.507 1.00 60.03 205 THR A CA 1
ATOM 1638 C C . THR A 1 205 ? 17.582 12.653 -4.969 1.00 60.03 205 THR A C 1
ATOM 1640 O O . THR A 1 205 ? 17.843 11.510 -5.358 1.00 60.03 205 THR A O 1
ATOM 1643 N N . SER A 1 206 ? 18.311 13.231 -4.008 1.00 61.31 206 SER A N 1
ATOM 1644 C CA . SER A 1 206 ? 19.403 12.531 -3.303 1.00 61.31 206 SER A CA 1
ATOM 1645 C C . SER A 1 206 ? 18.903 11.423 -2.362 1.00 61.31 206 SER A C 1
ATOM 1647 O O . SER A 1 206 ? 19.691 10.668 -1.791 1.00 61.31 206 SER A O 1
ATOM 1649 N N . LEU A 1 207 ? 17.581 11.258 -2.238 1.00 62.47 207 LEU A N 1
ATOM 1650 C CA . LEU A 1 207 ? 16.952 10.194 -1.456 1.00 62.47 207 LEU A CA 1
ATOM 1651 C C . LEU A 1 207 ? 17.327 8.785 -1.926 1.00 62.47 207 LEU A C 1
ATOM 1653 O O . LEU A 1 207 ? 17.191 7.825 -1.172 1.00 62.47 207 LEU A O 1
ATOM 1657 N N . PHE A 1 208 ? 17.819 8.644 -3.152 1.00 62.06 208 PHE A N 1
ATOM 1658 C CA . PHE A 1 208 ? 18.167 7.344 -3.710 1.00 62.06 208 PHE A CA 1
ATOM 1659 C C . PHE A 1 208 ? 19.679 7.091 -3.808 1.00 62.06 208 PHE A C 1
ATOM 1661 O O . PHE A 1 208 ? 20.081 6.014 -4.254 1.00 62.06 208 PHE A O 1
ATOM 1668 N N . THR A 1 209 ? 20.517 8.041 -3.371 1.00 59.81 209 THR A N 1
ATOM 1669 C CA . THR A 1 209 ? 21.984 7.944 -3.468 1.00 59.81 209 THR A CA 1
ATOM 1670 C C . THR A 1 209 ? 22.664 7.501 -2.166 1.00 59.81 209 THR A C 1
ATOM 1672 O O . THR A 1 209 ? 23.631 6.748 -2.242 1.00 59.81 209 THR A O 1
ATOM 1675 N N . ASN A 1 210 ? 22.143 7.857 -0.981 1.00 59.09 210 ASN A N 1
ATOM 1676 C CA . ASN A 1 210 ? 22.713 7.464 0.324 1.00 59.09 210 ASN A CA 1
ATOM 1677 C C . ASN A 1 210 ? 21.830 6.453 1.073 1.00 59.09 210 ASN A C 1
ATOM 1679 O O . ASN A 1 210 ? 20.996 6.812 1.890 1.00 59.09 210 ASN A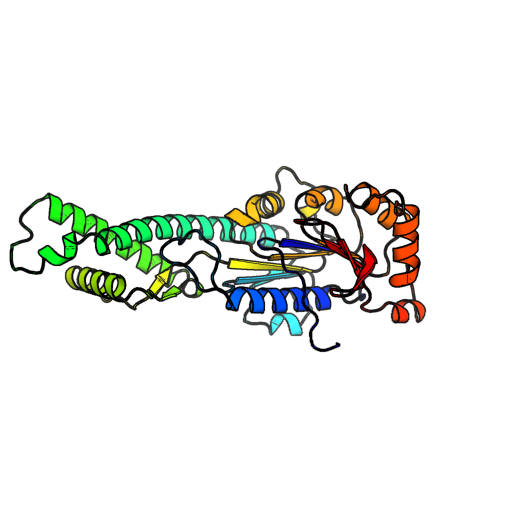 O 1
ATOM 1683 N N . ILE A 1 211 ? 22.012 5.166 0.792 1.00 60.31 211 ILE A N 1
ATOM 1684 C CA . ILE A 1 211 ? 21.023 4.104 1.057 1.00 60.31 211 ILE A CA 1
ATOM 1685 C C . ILE A 1 211 ? 20.911 3.695 2.536 1.00 60.31 211 ILE A C 1
ATOM 1687 O O . ILE A 1 211 ? 19.810 3.471 3.034 1.00 60.31 211 ILE A O 1
ATOM 1691 N N . LEU A 1 212 ? 22.033 3.560 3.248 1.00 53.31 212 LEU A N 1
ATOM 1692 C CA . LEU A 1 212 ? 22.062 2.853 4.539 1.00 53.31 212 LEU A CA 1
ATOM 1693 C C . LEU A 1 212 ? 21.462 3.660 5.702 1.00 53.31 212 LEU A C 1
ATOM 1695 O O . LEU A 1 212 ? 20.854 3.088 6.610 1.00 53.31 212 LEU A O 1
ATOM 1699 N N . GLU A 1 213 ? 21.563 4.988 5.665 1.00 60.00 213 GLU A N 1
ATOM 1700 C CA . GLU A 1 213 ? 21.033 5.853 6.727 1.00 60.00 213 GLU A CA 1
ATOM 1701 C C . GLU A 1 213 ? 19.653 6.429 6.411 1.00 60.00 213 GLU A C 1
ATOM 1703 O O . GLU A 1 213 ? 18.935 6.839 7.323 1.00 60.00 213 GLU A O 1
ATOM 1708 N N . ASN A 1 214 ? 19.231 6.353 5.153 1.00 74.81 214 ASN A N 1
ATOM 1709 C CA . ASN A 1 214 ? 18.066 7.053 4.647 1.00 74.81 214 ASN A CA 1
ATOM 1710 C C . ASN A 1 214 ? 16.731 6.478 5.164 1.00 74.81 214 ASN A C 1
ATOM 1712 O O . ASN A 1 214 ? 16.403 5.300 4.985 1.00 74.81 214 ASN A O 1
ATOM 1716 N N . THR A 1 215 ? 15.942 7.345 5.807 1.00 80.62 215 THR A N 1
ATOM 1717 C CA . THR A 1 215 ? 14.614 7.047 6.368 1.00 80.62 215 THR A CA 1
ATOM 1718 C C . THR A 1 215 ? 13.640 6.516 5.317 1.00 80.62 215 THR A C 1
ATOM 1720 O O . THR A 1 215 ? 12.909 5.555 5.574 1.00 80.62 215 THR A O 1
ATOM 1723 N N . PHE A 1 216 ? 13.675 7.064 4.105 1.00 82.06 216 PHE A N 1
ATOM 1724 C CA . PHE A 1 216 ? 12.871 6.597 2.983 1.00 82.06 216 PHE A CA 1
ATOM 1725 C C . PHE A 1 216 ? 13.273 5.173 2.556 1.00 82.06 216 PHE A C 1
ATOM 1727 O O . PHE A 1 216 ? 12.405 4.306 2.436 1.00 82.06 216 PHE A O 1
ATOM 1734 N N . TYR A 1 217 ? 14.573 4.853 2.467 1.00 80.81 217 TYR A N 1
ATOM 1735 C CA . TYR A 1 217 ? 15.027 3.476 2.191 1.00 80.81 217 TYR A CA 1
ATOM 1736 C C . TYR A 1 217 ? 14.537 2.476 3.247 1.00 80.81 217 TYR A C 1
ATOM 1738 O O . TYR A 1 217 ? 13.985 1.416 2.925 1.00 80.81 217 TYR A O 1
ATOM 1746 N N . LYS A 1 218 ? 14.694 2.830 4.528 1.00 83.94 218 LYS A N 1
ATOM 1747 C CA . LYS A 1 218 ? 14.226 2.015 5.660 1.00 83.94 218 LYS A CA 1
ATOM 1748 C C . LYS A 1 218 ? 12.712 1.798 5.600 1.00 83.94 218 LYS A C 1
ATOM 1750 O O . LYS A 1 218 ? 12.246 0.693 5.890 1.00 83.94 218 LYS A O 1
ATOM 1755 N N . THR A 1 219 ? 11.959 2.811 5.178 1.00 87.06 219 THR A N 1
ATOM 1756 C CA . THR A 1 219 ? 10.506 2.733 4.974 1.00 87.06 219 THR A CA 1
ATOM 1757 C C . THR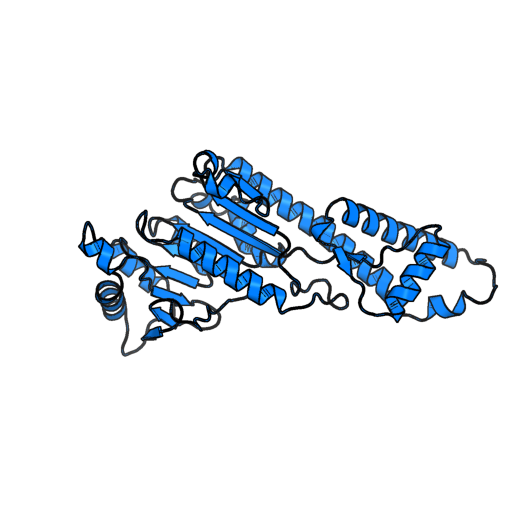 A 1 219 ? 10.152 1.764 3.849 1.00 87.06 219 THR A C 1
ATOM 1759 O O . THR A 1 219 ? 9.314 0.888 4.053 1.00 87.06 219 THR A O 1
ATOM 1762 N N . LEU A 1 220 ? 10.848 1.814 2.709 1.00 84.75 220 LEU A N 1
ATOM 1763 C CA . LEU A 1 220 ? 10.634 0.879 1.596 1.00 84.75 220 LEU A CA 1
ATOM 1764 C C . LEU A 1 220 ? 10.934 -0.582 1.977 1.00 84.75 220 LEU A C 1
ATOM 1766 O O . LEU A 1 220 ? 10.181 -1.491 1.602 1.00 84.75 220 LEU A O 1
ATOM 1770 N N . CYS A 1 221 ? 11.977 -0.813 2.779 1.00 83.88 221 CYS A N 1
ATOM 1771 C CA . CYS A 1 221 ? 12.307 -2.140 3.312 1.00 83.88 221 CYS A CA 1
ATOM 1772 C C . CYS A 1 221 ? 11.256 -2.652 4.308 1.00 83.88 221 CYS A C 1
ATOM 1774 O O . CYS A 1 221 ? 10.940 -3.840 4.330 1.00 83.88 221 CYS A O 1
ATOM 1776 N N . LYS A 1 222 ? 10.682 -1.759 5.124 1.00 88.12 222 LYS A N 1
ATOM 1777 C CA . LYS A 1 222 ? 9.668 -2.091 6.138 1.00 88.12 222 LYS A CA 1
ATOM 1778 C C . LYS A 1 222 ? 8.230 -1.870 5.663 1.00 88.12 222 LYS A C 1
ATOM 1780 O O . LYS A 1 222 ? 7.310 -1.981 6.472 1.00 88.12 222 LYS A O 1
ATOM 1785 N N . ARG A 1 223 ? 8.006 -1.617 4.367 1.00 89.81 223 ARG A N 1
ATOM 1786 C CA . ARG A 1 223 ? 6.716 -1.182 3.795 1.00 89.81 223 ARG A CA 1
ATOM 1787 C C . ARG A 1 223 ? 5.517 -2.019 4.245 1.00 89.81 223 ARG A C 1
ATOM 1789 O O . ARG A 1 223 ? 4.486 -1.469 4.616 1.00 89.81 223 ARG A O 1
ATOM 1796 N N . ARG A 1 224 ? 5.684 -3.347 4.324 1.00 87.94 224 ARG A N 1
ATOM 1797 C CA . ARG A 1 224 ? 4.648 -4.275 4.804 1.00 87.94 224 ARG A CA 1
ATOM 1798 C C . ARG A 1 224 ? 4.240 -3.990 6.247 1.00 87.94 224 ARG A C 1
ATOM 1800 O O . ARG A 1 224 ? 3.051 -3.943 6.547 1.00 87.94 224 ARG A O 1
ATOM 1807 N N . HIS A 1 225 ? 5.215 -3.789 7.129 1.00 88.19 225 HIS A N 1
ATOM 1808 C CA . HIS A 1 225 ? 4.967 -3.448 8.530 1.00 88.19 225 HIS A CA 1
ATOM 1809 C C . HIS A 1 225 ? 4.367 -2.046 8.670 1.00 88.19 225 HIS A C 1
ATOM 1811 O O . HIS A 1 225 ? 3.553 -1.826 9.560 1.00 88.19 225 HIS A O 1
ATOM 1817 N N . MET A 1 226 ? 4.690 -1.135 7.752 1.00 90.38 226 MET A N 1
ATOM 1818 C CA . MET A 1 226 ? 4.125 0.217 7.723 1.00 90.38 226 MET A CA 1
ATOM 1819 C C . MET A 1 226 ? 2.712 0.290 7.118 1.00 90.38 226 MET A C 1
ATOM 1821 O O . MET A 1 226 ? 2.136 1.369 7.035 1.00 90.38 226 MET A O 1
ATOM 1825 N N . GLY A 1 227 ? 2.132 -0.832 6.670 1.00 90.56 227 GLY A N 1
ATOM 1826 C CA . GLY A 1 227 ? 0.824 -0.830 6.002 1.00 90.56 227 GLY A CA 1
ATOM 1827 C C . GLY A 1 227 ? 0.850 -0.213 4.597 1.00 90.56 227 GLY A C 1
ATOM 1828 O O . GLY A 1 227 ? -0.202 0.096 4.042 1.00 90.56 227 GLY A O 1
ATOM 1829 N N . ILE A 1 228 ? 2.033 -0.046 3.997 1.00 92.69 228 ILE A N 1
ATOM 1830 C CA . ILE A 1 228 ? 2.183 0.444 2.625 1.00 92.69 228 ILE A CA 1
ATOM 1831 C C . ILE A 1 228 ? 1.979 -0.726 1.666 1.00 92.69 228 ILE A C 1
ATOM 1833 O O . ILE A 1 228 ? 2.839 -1.595 1.511 1.00 92.69 228 ILE A O 1
ATOM 1837 N N . PHE A 1 229 ? 0.796 -0.759 1.061 1.00 91.62 229 PHE A N 1
ATOM 1838 C CA . PHE A 1 229 ? 0.286 -1.879 0.282 1.00 91.62 229 PHE A CA 1
ATOM 1839 C C . PHE A 1 229 ? 0.742 -1.858 -1.174 1.00 91.62 229 PHE A C 1
ATOM 1841 O O . PHE A 1 229 ? 0.926 -2.919 -1.770 1.00 91.62 229 PHE A O 1
ATOM 1848 N N . PHE A 1 230 ? 0.929 -0.674 -1.746 1.00 92.56 230 PHE A N 1
ATOM 1849 C CA . PHE A 1 230 ? 1.403 -0.535 -3.113 1.00 92.56 230 PHE A CA 1
ATOM 1850 C C . PHE A 1 230 ? 2.270 0.706 -3.259 1.00 92.56 230 PHE A C 1
ATOM 1852 O O . PHE A 1 230 ? 1.932 1.768 -2.740 1.00 92.56 230 PHE A O 1
ATOM 1859 N N . ILE A 1 231 ? 3.383 0.557 -3.971 1.00 92.06 231 ILE A N 1
ATOM 1860 C CA . ILE A 1 231 ? 4.287 1.643 -4.318 1.00 92.06 231 ILE A CA 1
ATOM 1861 C C . ILE A 1 231 ? 4.577 1.551 -5.809 1.00 92.06 231 ILE A C 1
ATOM 1863 O O . ILE A 1 231 ? 4.990 0.489 -6.277 1.00 92.06 231 ILE A O 1
ATOM 1867 N N . ALA A 1 232 ? 4.408 2.649 -6.538 1.00 91.38 232 ALA A N 1
ATOM 1868 C CA . ALA A 1 232 ? 4.888 2.763 -7.910 1.00 91.38 232 ALA A CA 1
ATOM 1869 C C . ALA A 1 232 ? 5.857 3.937 -8.014 1.00 91.38 232 ALA A C 1
ATOM 1871 O O . ALA A 1 232 ? 5.534 5.035 -7.565 1.00 91.38 232 ALA A O 1
ATOM 1872 N N . ILE A 1 233 ? 7.035 3.700 -8.592 1.00 87.94 233 ILE A N 1
ATOM 1873 C CA . ILE A 1 233 ? 8.084 4.712 -8.731 1.00 87.94 233 ILE A CA 1
ATOM 1874 C C . ILE A 1 233 ? 8.456 4.881 -10.200 1.00 87.94 233 ILE A C 1
ATOM 1876 O O . ILE A 1 233 ? 8.802 3.915 -10.878 1.00 87.94 233 ILE A O 1
ATOM 1880 N N . SER A 1 234 ? 8.398 6.117 -10.680 1.00 87.38 234 SER A N 1
ATOM 1881 C CA . SER A 1 234 ? 8.773 6.528 -12.030 1.00 87.38 234 SER A CA 1
ATOM 1882 C C . SER A 1 234 ? 10.239 6.961 -12.068 1.00 87.38 234 SER A C 1
ATOM 1884 O O . SER A 1 234 ? 10.671 7.836 -11.318 1.00 87.38 234 SER A O 1
ATOM 1886 N N . PHE A 1 235 ? 11.005 6.361 -12.976 1.00 81.19 235 PHE A N 1
ATOM 1887 C CA . PHE A 1 235 ? 12.400 6.686 -13.240 1.00 81.19 235 PHE A CA 1
ATOM 1888 C C . PHE A 1 235 ? 12.605 6.994 -14.726 1.00 81.19 235 PHE A C 1
ATOM 1890 O O . PHE A 1 235 ? 12.121 6.275 -15.606 1.00 81.19 235 PHE A O 1
ATOM 1897 N N . HIS A 1 236 ? 13.386 8.034 -15.031 1.00 77.06 236 HIS A N 1
ATOM 1898 C CA . HIS A 1 236 ? 13.765 8.335 -16.419 1.00 77.06 236 HIS A CA 1
ATOM 1899 C C . HIS A 1 236 ? 14.891 7.447 -16.952 1.00 77.06 236 HIS A C 1
ATOM 1901 O O . HIS A 1 236 ? 15.062 7.321 -18.162 1.00 77.06 236 HIS A O 1
ATOM 1907 N N . SER A 1 237 ? 15.663 6.811 -16.067 1.00 68.56 237 SER A N 1
ATOM 1908 C CA . SER A 1 237 ? 16.732 5.889 -16.451 1.00 68.56 237 SER A CA 1
ATOM 1909 C C . SER A 1 237 ? 16.999 4.824 -15.384 1.00 68.56 237 SER A C 1
ATOM 1911 O O . SER A 1 237 ? 16.680 5.005 -14.209 1.00 68.56 237 SER A O 1
ATOM 1913 N N . LEU A 1 238 ? 17.623 3.715 -15.794 1.00 70.62 238 LEU A N 1
ATOM 1914 C CA . LEU A 1 238 ? 18.237 2.746 -14.882 1.00 70.62 238 LEU A CA 1
ATOM 1915 C C . LEU A 1 238 ? 19.571 3.317 -14.362 1.00 70.62 238 LEU A C 1
ATOM 1917 O O . LEU A 1 238 ? 20.642 3.124 -14.952 1.00 70.62 238 LEU A O 1
ATOM 1921 N N . GLY A 1 239 ? 19.488 4.105 -13.292 1.00 66.81 239 GLY A N 1
ATOM 1922 C CA . GLY A 1 239 ? 20.635 4.677 -12.577 1.00 66.81 239 GLY A CA 1
ATOM 1923 C C . GLY A 1 239 ? 21.024 3.883 -11.325 1.00 66.81 239 GLY A C 1
ATOM 1924 O O . GLY A 1 239 ? 20.450 2.835 -11.045 1.00 66.81 239 GLY A O 1
ATOM 1925 N N . ASN A 1 240 ? 21.964 4.414 -10.534 1.00 59.38 240 ASN A N 1
ATOM 1926 C CA . ASN A 1 240 ? 22.419 3.815 -9.264 1.00 59.38 240 ASN A CA 1
ATOM 1927 C C . ASN A 1 240 ? 21.258 3.483 -8.311 1.00 59.38 240 ASN A C 1
ATOM 1929 O O . ASN A 1 240 ? 21.270 2.455 -7.643 1.00 59.38 240 ASN A O 1
ATOM 1933 N N . THR A 1 241 ? 20.207 4.297 -8.349 1.00 61.47 241 THR A N 1
ATOM 1934 C CA . THR A 1 241 ? 18.931 4.099 -7.663 1.00 61.47 241 THR A CA 1
ATOM 1935 C C . THR A 1 241 ? 18.297 2.721 -7.885 1.00 61.47 241 THR A C 1
ATOM 1937 O O . THR A 1 241 ? 17.729 2.147 -6.961 1.00 61.47 241 THR A O 1
ATOM 1940 N N . PHE A 1 242 ? 18.388 2.163 -9.094 1.00 67.75 242 PHE A N 1
ATOM 1941 C CA . PHE A 1 242 ? 17.854 0.834 -9.394 1.00 67.75 242 PHE A CA 1
ATOM 1942 C C . PHE A 1 242 ? 18.529 -0.244 -8.542 1.00 67.75 242 PHE A C 1
ATOM 1944 O O . PHE A 1 242 ? 17.855 -1.035 -7.881 1.00 67.75 242 PHE A O 1
ATOM 1951 N N . TYR A 1 243 ? 19.863 -0.230 -8.510 1.00 67.88 243 TYR A N 1
ATOM 1952 C CA . TYR A 1 243 ? 20.668 -1.229 -7.810 1.00 67.88 243 TYR A CA 1
ATOM 1953 C C . TYR A 1 243 ? 20.389 -1.251 -6.309 1.00 67.88 243 TYR A C 1
ATOM 1955 O O . TYR A 1 243 ? 20.356 -2.323 -5.706 1.00 67.88 243 TYR A O 1
ATOM 1963 N N . SER A 1 244 ? 20.114 -0.085 -5.730 1.00 69.25 244 SER A N 1
ATOM 1964 C CA . SER A 1 244 ? 19.793 0.081 -4.315 1.00 69.25 244 SER A CA 1
ATOM 1965 C C . SER A 1 244 ? 18.509 -0.638 -3.899 1.00 69.25 244 SER A C 1
ATOM 1967 O O . SER A 1 244 ? 18.422 -1.150 -2.788 1.00 69.25 244 SER A O 1
ATOM 1969 N N . PHE A 1 245 ? 17.500 -0.685 -4.776 1.00 73.00 245 PHE A N 1
ATOM 1970 C CA . PHE A 1 245 ? 16.142 -1.107 -4.416 1.00 73.00 245 PHE A CA 1
ATOM 1971 C C . PHE A 1 245 ? 15.628 -2.325 -5.187 1.00 73.00 245 PHE A C 1
ATOM 1973 O O . PHE A 1 245 ? 14.570 -2.849 -4.834 1.00 73.00 245 PHE A O 1
ATOM 1980 N N . LYS A 1 246 ? 16.349 -2.818 -6.204 1.00 76.12 246 LYS A N 1
ATOM 1981 C CA . LYS A 1 246 ? 15.894 -3.920 -7.074 1.00 76.12 246 LYS A CA 1
ATOM 1982 C C . LYS A 1 246 ? 15.444 -5.164 -6.304 1.00 76.12 246 LYS A C 1
ATOM 1984 O O . LYS A 1 246 ? 14.431 -5.762 -6.646 1.00 76.12 246 LYS A O 1
ATOM 1989 N N . THR A 1 247 ? 16.120 -5.508 -5.204 1.00 77.00 247 THR A N 1
ATOM 1990 C CA . THR A 1 247 ? 15.795 -6.686 -4.374 1.00 77.00 247 THR A CA 1
ATOM 1991 C C . THR A 1 247 ? 14.464 -6.558 -3.631 1.00 77.00 247 THR A C 1
ATOM 1993 O O . THR A 1 247 ? 13.894 -7.563 -3.191 1.00 77.00 247 THR A O 1
ATOM 1996 N N . GLN A 1 248 ? 13.972 -5.326 -3.491 1.00 80.31 248 GLN A N 1
ATOM 1997 C CA . GLN A 1 248 ? 12.688 -5.003 -2.888 1.00 80.31 248 GLN A CA 1
ATOM 1998 C C . GLN A 1 248 ? 11.560 -4.957 -3.919 1.00 80.31 248 GLN A C 1
ATOM 2000 O O . GLN A 1 248 ? 10.400 -5.041 -3.516 1.00 80.31 248 GLN A O 1
ATOM 2005 N N . MET A 1 249 ? 11.869 -4.828 -5.212 1.00 84.25 249 MET A N 1
ATOM 2006 C CA . MET A 1 249 ? 10.867 -4.703 -6.266 1.00 84.25 249 MET A CA 1
ATOM 2007 C C . MET A 1 249 ? 10.159 -6.032 -6.524 1.00 84.25 249 MET A C 1
ATOM 2009 O O . MET A 1 249 ? 10.749 -7.112 -6.524 1.00 84.25 249 MET A O 1
ATOM 2013 N N . ASN A 1 250 ? 8.855 -5.936 -6.746 1.00 87.44 250 ASN A N 1
ATOM 2014 C CA . ASN A 1 250 ? 7.998 -7.058 -7.106 1.00 87.44 250 ASN A CA 1
ATOM 2015 C C . ASN A 1 250 ? 7.742 -7.101 -8.612 1.00 87.44 250 ASN A C 1
ATOM 2017 O O . ASN A 1 250 ? 7.537 -8.184 -9.160 1.00 87.44 250 ASN A O 1
ATOM 2021 N N . ALA A 1 251 ? 7.762 -5.939 -9.265 1.00 88.56 251 ALA A N 1
ATOM 2022 C CA . ALA A 1 251 ? 7.568 -5.826 -10.698 1.00 88.56 251 ALA A CA 1
ATOM 2023 C C . ALA A 1 251 ? 8.296 -4.611 -11.280 1.00 88.56 251 ALA A C 1
ATOM 2025 O O . ALA A 1 251 ? 8.583 -3.644 -10.570 1.00 88.56 251 ALA A O 1
ATOM 2026 N N . MET A 1 252 ? 8.550 -4.643 -12.582 1.00 88.62 252 MET A N 1
ATOM 2027 C CA . MET A 1 252 ? 9.151 -3.547 -13.334 1.00 88.62 252 MET A CA 1
ATOM 2028 C C . MET A 1 252 ? 8.411 -3.346 -14.654 1.00 88.62 252 MET A C 1
ATOM 2030 O O . MET A 1 252 ? 7.940 -4.307 -15.255 1.00 88.62 252 MET A O 1
ATOM 2034 N N . LEU A 1 253 ? 8.292 -2.100 -15.102 1.00 90.69 253 LEU A N 1
ATOM 2035 C CA . LEU A 1 253 ? 7.772 -1.751 -16.418 1.00 90.69 253 LEU A CA 1
ATOM 2036 C C . LEU A 1 253 ? 8.870 -1.034 -17.195 1.00 90.69 253 LEU A C 1
ATOM 2038 O O . LEU A 1 253 ? 9.347 0.012 -16.755 1.00 90.69 253 LEU A O 1
ATOM 2042 N N . PHE A 1 254 ? 9.255 -1.571 -18.346 1.00 89.94 254 PHE A N 1
ATOM 2043 C CA . PHE A 1 254 ? 10.220 -0.946 -19.244 1.00 89.94 254 PHE A CA 1
ATOM 2044 C C . PHE A 1 254 ? 9.492 -0.352 -20.447 1.00 89.94 254 PHE A C 1
ATOM 2046 O O . PHE A 1 254 ? 8.925 -1.073 -21.266 1.00 89.94 254 PHE A O 1
ATOM 2053 N N . PHE A 1 255 ? 9.512 0.973 -20.536 1.00 89.50 255 PHE A N 1
ATOM 2054 C CA . PHE A 1 255 ? 8.978 1.770 -21.635 1.00 89.50 255 PHE A CA 1
ATOM 2055 C C . PHE A 1 255 ? 10.092 2.149 -22.605 1.00 89.50 255 PHE A C 1
ATOM 2057 O O . PHE A 1 255 ? 11.275 1.958 -22.319 1.00 89.50 255 PHE A O 1
ATOM 2064 N N . THR A 1 256 ? 9.708 2.735 -23.738 1.00 87.06 256 THR A N 1
ATOM 2065 C CA . THR A 1 256 ? 10.644 3.214 -24.759 1.00 87.06 256 THR A CA 1
ATOM 2066 C C . THR A 1 256 ? 11.602 4.279 -24.225 1.00 87.06 256 THR A C 1
ATOM 2068 O O . THR A 1 256 ? 11.325 4.990 -23.250 1.00 87.06 256 THR A O 1
ATOM 2071 N N . GLY A 1 257 ? 12.754 4.398 -24.882 1.00 79.69 257 GLY A N 1
ATOM 2072 C CA . GLY A 1 257 ? 13.738 5.434 -24.577 1.00 79.69 257 GLY A CA 1
ATOM 2073 C C . GLY A 1 257 ? 14.860 5.021 -23.625 1.00 79.69 257 GLY A C 1
ATOM 2074 O O . GLY A 1 257 ? 15.668 5.865 -23.245 1.00 79.69 257 GLY A O 1
ATOM 2075 N N . MET A 1 258 ? 14.946 3.745 -23.241 1.00 83.06 258 MET A N 1
ATOM 2076 C CA . MET A 1 258 ? 16.079 3.247 -22.457 1.00 83.06 258 MET A CA 1
ATOM 2077 C C . MET A 1 258 ? 17.289 2.966 -23.359 1.00 83.06 258 MET A C 1
ATOM 2079 O O . MET A 1 258 ? 17.141 2.537 -24.504 1.00 83.06 258 MET A O 1
ATOM 2083 N N . LYS A 1 259 ? 18.498 3.201 -22.831 1.00 82.25 259 LYS A N 1
ATOM 2084 C CA . LYS A 1 259 ? 19.761 2.857 -23.505 1.00 82.25 259 LYS A CA 1
ATOM 2085 C C . LYS A 1 259 ? 19.967 1.342 -23.516 1.00 82.25 259 LYS A C 1
ATOM 2087 O O . LYS A 1 259 ? 19.662 0.679 -22.525 1.00 82.25 259 LYS A O 1
ATOM 2092 N N . ILE A 1 260 ? 20.524 0.804 -24.600 1.00 83.19 260 ILE A N 1
ATOM 2093 C CA . ILE A 1 260 ? 20.713 -0.645 -24.782 1.00 83.19 260 ILE A CA 1
ATOM 2094 C C . ILE A 1 260 ? 21.568 -1.271 -23.676 1.00 83.19 260 ILE A C 1
ATOM 2096 O O . ILE A 1 260 ? 21.198 -2.286 -23.102 1.00 83.19 260 ILE A O 1
ATOM 2100 N N . ASP A 1 261 ? 22.667 -0.623 -23.321 1.00 81.56 261 ASP A N 1
ATOM 2101 C CA . ASP A 1 261 ? 23.595 -0.987 -22.252 1.00 81.56 261 ASP A CA 1
ATOM 2102 C C . ASP A 1 261 ? 22.906 -1.028 -20.878 1.00 81.56 261 ASP A C 1
ATOM 2104 O O . ASP A 1 261 ? 23.221 -1.877 -20.048 1.00 81.56 261 ASP A O 1
ATOM 2108 N N . LYS A 1 262 ? 21.886 -0.192 -20.663 1.00 80.88 262 LYS A N 1
ATOM 2109 C CA . LYS A 1 262 ? 21.054 -0.231 -19.454 1.00 80.88 262 LYS A CA 1
ATOM 2110 C C . LYS A 1 262 ? 20.039 -1.369 -19.467 1.00 80.88 262 LYS A C 1
ATOM 2112 O O . LYS A 1 262 ? 19.848 -2.010 -18.440 1.00 80.88 262 LYS A O 1
ATOM 2117 N N . VAL A 1 263 ? 19.415 -1.639 -20.613 1.00 81.94 263 VAL A N 1
ATOM 2118 C CA . VAL A 1 263 ? 18.521 -2.796 -20.783 1.00 81.94 263 VAL A CA 1
ATOM 2119 C C . VAL A 1 263 ? 19.296 -4.101 -20.566 1.00 81.94 263 VAL A C 1
ATOM 2121 O O . VAL A 1 263 ? 18.825 -4.964 -19.832 1.00 81.94 263 VAL A O 1
ATOM 2124 N N . LYS A 1 264 ? 20.516 -4.208 -21.102 1.00 82.75 264 LYS A N 1
ATOM 2125 C CA . LYS A 1 264 ? 21.424 -5.340 -20.859 1.00 82.75 264 LYS A CA 1
ATOM 2126 C C . LYS A 1 264 ? 21.737 -5.521 -19.380 1.00 82.75 264 LYS A C 1
ATOM 2128 O O . LYS A 1 264 ? 21.411 -6.556 -18.820 1.00 82.75 264 LYS A O 1
ATOM 2133 N N . ALA A 1 265 ? 22.241 -4.472 -18.729 1.00 78.50 265 ALA A N 1
ATOM 2134 C CA . ALA A 1 265 ? 22.580 -4.527 -17.308 1.00 78.50 265 ALA A CA 1
ATOM 2135 C C . ALA A 1 265 ? 21.380 -4.886 -16.410 1.00 78.50 265 ALA A C 1
ATOM 2137 O O . ALA A 1 265 ? 21.558 -5.452 -15.336 1.00 78.50 265 ALA A O 1
ATOM 2138 N N . SER A 1 266 ? 20.149 -4.569 -16.830 1.00 78.69 266 SER A N 1
ATOM 2139 C CA . SER A 1 266 ? 18.955 -4.988 -16.091 1.00 78.69 266 SER A CA 1
ATOM 2140 C C . SER A 1 266 ? 18.643 -6.478 -16.212 1.00 78.69 266 SER A C 1
ATOM 2142 O O . SER A 1 266 ? 18.061 -7.027 -15.284 1.00 78.69 266 SER A O 1
ATOM 2144 N N . PHE A 1 267 ? 19.023 -7.133 -17.315 1.00 81.06 267 PHE A N 1
ATOM 2145 C CA . PHE A 1 267 ? 18.806 -8.567 -17.498 1.00 81.06 267 PHE A CA 1
ATOM 2146 C C . PHE A 1 267 ? 19.631 -9.381 -16.498 1.00 81.06 267 PHE A C 1
ATOM 2148 O O . PHE A 1 267 ? 19.069 -10.225 -15.804 1.00 81.06 267 PHE A O 1
ATOM 2155 N N . ASP A 1 268 ? 20.916 -9.050 -16.349 1.00 75.12 268 ASP A N 1
ATOM 2156 C CA . ASP A 1 268 ? 21.829 -9.694 -15.388 1.00 75.12 268 ASP A CA 1
ATOM 2157 C C . ASP A 1 268 ? 21.307 -9.619 -13.945 1.00 75.12 268 ASP A C 1
ATOM 2159 O O . ASP A 1 268 ? 21.531 -10.499 -13.113 1.00 75.12 268 ASP A O 1
ATOM 2163 N N . ASP A 1 269 ? 20.566 -8.553 -13.655 1.00 72.31 269 ASP A N 1
ATOM 2164 C CA . ASP A 1 269 ? 20.006 -8.263 -12.345 1.00 72.31 269 ASP A CA 1
ATOM 2165 C C . ASP A 1 269 ? 18.653 -8.936 -12.074 1.00 72.31 269 ASP A C 1
ATOM 2167 O O . ASP A 1 269 ? 18.222 -9.015 -10.917 1.00 72.31 269 ASP A O 1
ATOM 2171 N N . LEU A 1 270 ? 17.985 -9.431 -13.115 1.00 75.50 270 LEU A N 1
ATOM 2172 C CA . LEU A 1 270 ? 16.714 -10.146 -13.050 1.00 75.50 270 LEU A CA 1
ATOM 2173 C C . LEU A 1 270 ? 16.972 -11.657 -12.984 1.00 75.50 270 LEU A C 1
ATOM 2175 O O . LEU A 1 270 ? 16.653 -12.421 -13.898 1.00 75.50 270 LEU A O 1
ATOM 2179 N N . THR A 1 271 ? 17.567 -12.089 -11.871 1.00 64.06 271 THR A N 1
ATOM 2180 C CA . THR A 1 271 ? 17.951 -13.488 -11.642 1.00 64.06 271 THR A CA 1
ATOM 2181 C C . THR A 1 271 ? 16.754 -14.430 -11.777 1.00 64.06 271 THR A C 1
ATOM 2183 O O . THR A 1 271 ? 15.765 -14.267 -11.073 1.00 64.06 271 THR A O 1
ATOM 2186 N N . GLY A 1 272 ? 16.842 -15.432 -12.659 1.00 67.44 272 GLY A N 1
ATOM 2187 C CA . GLY A 1 272 ? 15.779 -16.426 -12.892 1.00 67.44 272 GLY A CA 1
ATOM 2188 C C . GLY A 1 272 ? 14.980 -16.246 -14.190 1.00 67.44 272 GLY A C 1
ATOM 2189 O O . GLY A 1 272 ? 14.216 -17.140 -14.554 1.00 67.44 272 GLY A O 1
ATOM 2190 N N . LEU A 1 273 ? 15.195 -15.148 -14.928 1.00 72.94 273 LEU A N 1
ATOM 2191 C CA . LEU A 1 273 ? 14.636 -14.980 -16.272 1.00 72.94 273 LEU A CA 1
ATOM 2192 C C . LEU A 1 273 ? 15.383 -15.780 -17.339 1.00 72.94 273 LEU A C 1
ATOM 2194 O O . LEU A 1 273 ? 14.885 -15.871 -18.455 1.00 72.94 273 LEU A O 1
ATOM 2198 N N . GLU A 1 274 ? 16.550 -16.345 -17.049 1.00 79.12 274 GLU A N 1
ATOM 2199 C CA . GLU A 1 274 ? 17.324 -17.125 -18.014 1.00 79.12 274 GLU A CA 1
ATOM 2200 C C . GLU A 1 274 ? 16.770 -18.550 -18.169 1.00 79.12 274 GLU A C 1
ATOM 2202 O O . GLU A 1 274 ? 16.316 -19.186 -17.221 1.00 79.12 274 GLU A O 1
ATOM 2207 N N . SER A 1 275 ? 16.781 -19.059 -19.397 1.00 80.75 275 SER A N 1
ATOM 2208 C CA . SER A 1 275 ? 16.437 -20.448 -19.721 1.00 80.75 275 SER A CA 1
ATOM 2209 C C . SER A 1 275 ? 17.234 -20.902 -20.945 1.00 80.75 275 SER A C 1
ATOM 2211 O O . SER A 1 275 ? 17.699 -20.035 -21.683 1.00 80.75 275 SER A O 1
ATOM 2213 N N . PRO A 1 276 ? 17.287 -22.207 -21.273 1.00 81.38 276 PRO A N 1
ATOM 2214 C CA . PRO A 1 276 ? 18.037 -22.699 -22.435 1.00 81.38 276 PRO A CA 1
ATOM 2215 C C . PRO A 1 276 ? 17.717 -22.002 -23.769 1.00 81.38 276 PRO A C 1
ATOM 2217 O O . PRO A 1 276 ? 18.569 -21.947 -24.646 1.00 81.38 276 PRO A O 1
ATOM 2220 N N . SER A 1 277 ? 16.500 -21.468 -23.929 1.00 84.31 277 SER A N 1
ATOM 2221 C CA . SER A 1 277 ? 16.040 -20.788 -25.147 1.00 84.31 277 SER A CA 1
ATOM 2222 C C . SER A 1 277 ? 15.906 -19.265 -25.023 1.00 84.31 277 SER A C 1
ATOM 2224 O O . SER A 1 277 ? 15.291 -18.647 -25.888 1.00 84.31 277 SER A O 1
ATOM 2226 N N . PHE A 1 278 ? 16.363 -18.657 -23.925 1.00 85.38 278 PHE A N 1
ATOM 2227 C CA . PHE A 1 278 ? 16.176 -17.223 -23.690 1.00 85.38 278 PHE A CA 1
ATOM 2228 C C . PHE A 1 278 ? 17.176 -16.709 -22.656 1.00 85.38 278 PHE A C 1
ATOM 2230 O O . PHE A 1 278 ? 17.032 -16.990 -21.461 1.00 85.38 278 PHE A O 1
ATOM 2237 N N . GLY A 1 279 ? 18.148 -15.944 -23.142 1.00 87.38 279 GLY A N 1
ATOM 2238 C CA . GLY A 1 279 ? 19.149 -15.213 -22.381 1.00 87.38 279 GLY A CA 1
ATOM 2239 C C . GLY A 1 279 ? 19.133 -13.716 -22.715 1.00 87.38 279 GLY A C 1
ATOM 2240 O O . GLY A 1 279 ? 18.149 -13.177 -23.232 1.00 87.38 279 GLY A O 1
ATOM 2241 N N . GLU A 1 280 ? 20.240 -13.031 -22.419 1.00 90.12 280 GLU A N 1
ATOM 2242 C CA . GLU A 1 280 ? 20.366 -11.573 -22.581 1.00 90.12 280 GLU A CA 1
ATOM 2243 C C . GLU A 1 280 ? 20.059 -11.127 -24.017 1.00 90.12 280 GLU A C 1
ATOM 2245 O O . GLU A 1 280 ? 19.352 -10.143 -24.234 1.00 90.12 280 GLU A O 1
ATOM 2250 N N . LYS A 1 281 ? 20.561 -11.863 -25.017 1.00 90.25 281 LYS A N 1
ATOM 2251 C CA . LYS A 1 281 ? 20.385 -11.512 -26.434 1.00 90.25 281 LYS A CA 1
ATOM 2252 C C . LYS A 1 281 ? 18.914 -11.524 -26.832 1.00 90.25 281 LYS A C 1
ATOM 2254 O O . LYS A 1 281 ? 18.452 -10.578 -27.467 1.00 90.25 281 LYS A O 1
ATOM 2259 N N . GLU A 1 282 ? 18.181 -12.559 -26.435 1.00 90.31 282 GLU A N 1
ATOM 2260 C CA . GLU A 1 282 ? 16.752 -12.696 -26.704 1.00 90.31 282 GLU A CA 1
ATOM 2261 C C . GLU A 1 282 ? 15.952 -11.618 -25.968 1.00 90.31 282 GLU A C 1
ATOM 2263 O O . GLU A 1 282 ? 15.024 -11.051 -26.540 1.00 90.31 282 GLU A O 1
ATOM 2268 N N . PHE A 1 283 ? 16.340 -11.268 -24.739 1.00 89.44 283 PHE A N 1
ATOM 2269 C CA . PHE A 1 283 ? 15.712 -10.185 -23.983 1.00 89.44 283 PHE A CA 1
ATOM 2270 C C . PHE A 1 283 ? 15.915 -8.808 -24.635 1.00 89.44 283 PHE A C 1
ATOM 2272 O O . PHE A 1 283 ? 14.964 -8.040 -24.798 1.00 89.44 283 PHE A O 1
ATOM 2279 N N . VAL A 1 284 ? 17.145 -8.500 -25.053 1.00 89.25 284 VAL A N 1
ATOM 2280 C CA . VAL A 1 284 ? 17.496 -7.256 -25.756 1.00 89.25 284 VAL A CA 1
ATOM 2281 C C . VAL A 1 284 ? 16.748 -7.162 -27.083 1.00 89.25 284 VAL A C 1
ATOM 2283 O O . VAL A 1 284 ? 16.199 -6.106 -27.405 1.00 89.25 284 VAL A O 1
ATOM 2286 N N . GLN A 1 285 ? 16.692 -8.260 -27.839 1.00 90.25 285 GLN A N 1
ATOM 2287 C CA . GLN A 1 285 ? 15.963 -8.323 -29.102 1.00 90.25 285 GLN A CA 1
ATOM 2288 C C . GLN A 1 285 ? 14.456 -8.144 -28.881 1.00 90.25 285 GLN A C 1
ATOM 2290 O O . GLN A 1 285 ? 13.830 -7.334 -29.560 1.00 90.25 285 GLN A O 1
ATOM 2295 N N . LEU A 1 286 ? 13.892 -8.800 -27.862 1.00 89.31 286 LEU A N 1
ATOM 2296 C CA . LEU A 1 286 ? 12.495 -8.627 -27.477 1.00 89.31 286 LEU A CA 1
ATOM 2297 C C . LEU A 1 286 ? 12.174 -7.161 -27.162 1.00 89.31 286 LEU A C 1
ATOM 2299 O O . LEU A 1 286 ? 11.180 -6.633 -27.661 1.00 89.31 286 LEU A O 1
ATOM 2303 N N . TYR A 1 287 ? 13.003 -6.489 -26.357 1.00 88.81 287 TYR A N 1
ATOM 2304 C CA . TYR A 1 287 ? 12.811 -5.072 -26.042 1.00 88.81 287 TYR A CA 1
ATOM 2305 C C . TYR A 1 287 ? 12.870 -4.204 -27.305 1.00 88.81 287 TYR A C 1
ATOM 2307 O O . TYR A 1 287 ? 12.006 -3.347 -27.503 1.00 88.81 287 TYR A O 1
ATOM 2315 N N . LYS A 1 288 ? 13.849 -4.452 -28.185 1.00 87.44 288 LYS A N 1
ATOM 2316 C CA . LYS A 1 288 ? 13.997 -3.735 -29.457 1.00 87.44 288 LYS A CA 1
ATOM 2317 C C . LYS A 1 288 ? 12.731 -3.818 -30.303 1.00 87.44 288 LYS A C 1
ATOM 2319 O O . LYS A 1 288 ? 12.235 -2.787 -30.742 1.00 87.44 288 LYS A O 1
ATOM 2324 N N . ASP A 1 289 ? 12.221 -5.030 -30.492 1.00 85.25 289 ASP A N 1
ATOM 2325 C CA . ASP A 1 289 ? 11.134 -5.304 -31.432 1.00 85.25 289 ASP A CA 1
ATOM 2326 C C . ASP A 1 289 ? 9.772 -4.842 -30.908 1.00 85.25 289 ASP A C 1
ATOM 2328 O O . ASP A 1 289 ? 8.869 -4.543 -31.687 1.00 85.25 289 ASP A O 1
ATOM 2332 N N . THR A 1 290 ? 9.605 -4.788 -29.584 1.00 82.50 290 THR A N 1
ATOM 2333 C CA . THR A 1 290 ? 8.306 -4.491 -28.964 1.00 82.50 290 THR A CA 1
ATOM 2334 C C . THR A 1 290 ? 8.181 -3.062 -28.440 1.00 82.50 290 THR A C 1
ATOM 2336 O O . THR A 1 290 ? 7.089 -2.487 -28.493 1.00 82.50 290 THR A O 1
ATOM 2339 N N . ILE A 1 291 ? 9.274 -2.485 -27.931 1.00 82.88 291 ILE A N 1
ATOM 2340 C CA . ILE A 1 291 ? 9.286 -1.209 -27.197 1.00 82.88 291 ILE A CA 1
ATOM 2341 C C . ILE A 1 291 ? 10.200 -0.157 -27.851 1.00 82.88 291 ILE A C 1
ATOM 2343 O O . ILE A 1 291 ? 9.938 1.041 -27.733 1.00 82.88 291 ILE A O 1
ATOM 2347 N N . GLY A 1 292 ? 11.271 -0.583 -28.522 1.00 78.88 292 GLY A N 1
ATOM 2348 C CA . GLY A 1 292 ? 12.237 0.293 -29.188 1.00 78.88 292 GLY A CA 1
ATOM 2349 C C . GLY A 1 292 ? 13.255 0.956 -28.244 1.00 78.88 292 GLY A C 1
ATOM 2350 O O . GLY A 1 292 ? 12.909 1.535 -27.210 1.00 78.88 292 GLY A O 1
ATOM 2351 N N . PHE A 1 293 ? 14.537 0.918 -28.628 1.00 75.75 293 PHE A N 1
ATOM 2352 C CA . PHE A 1 293 ? 15.602 1.698 -27.980 1.00 75.75 293 PHE A CA 1
ATOM 2353 C C . PHE A 1 293 ? 15.537 3.148 -28.438 1.00 75.75 293 PHE A C 1
ATOM 2355 O O . PHE A 1 293 ? 15.507 3.378 -29.640 1.00 75.75 293 PHE A O 1
ATOM 2362 N N . GLN A 1 294 ? 15.580 4.104 -27.501 1.00 66.50 294 GLN A N 1
ATOM 2363 C CA . GLN A 1 294 ? 15.787 5.532 -27.809 1.00 66.50 294 GLN A CA 1
ATOM 2364 C C . GLN A 1 294 ? 14.986 6.057 -29.021 1.00 66.50 294 GLN A C 1
ATOM 2366 O O . GLN A 1 294 ? 15.493 6.872 -29.780 1.00 66.50 294 GLN A O 1
ATOM 2371 N N . ALA A 1 295 ? 13.749 5.587 -29.216 1.00 63.06 295 ALA A N 1
ATOM 2372 C CA . ALA A 1 295 ? 12.936 6.010 -30.348 1.00 63.06 295 ALA A CA 1
ATOM 2373 C C . ALA A 1 295 ? 12.569 7.497 -30.189 1.00 63.06 295 ALA A C 1
ATOM 2375 O O . ALA A 1 295 ? 12.045 7.908 -29.147 1.00 63.06 295 ALA A O 1
ATOM 2376 N N . GLU A 1 296 ? 12.841 8.298 -31.220 1.00 61.81 296 GLU A N 1
ATOM 2377 C CA . GLU A 1 296 ? 12.568 9.739 -31.266 1.00 61.81 296 GLU A CA 1
ATOM 2378 C C . GLU A 1 296 ? 11.543 10.076 -32.363 1.00 61.81 296 GLU A C 1
ATOM 2380 O O . GLU A 1 296 ? 11.214 9.249 -33.214 1.00 61.81 296 GLU A O 1
ATOM 2385 N N . GLY A 1 297 ? 10.982 11.289 -32.317 1.00 67.62 297 GLY A N 1
ATOM 2386 C CA . GLY A 1 297 ? 10.055 11.785 -33.341 1.00 67.62 297 GLY A CA 1
ATOM 2387 C C . GLY A 1 297 ? 8.838 10.879 -33.585 1.00 67.62 297 GLY A C 1
ATOM 2388 O O . GLY A 1 297 ? 8.176 10.433 -32.646 1.00 67.62 297 GLY A O 1
ATOM 2389 N N . GLU A 1 298 ? 8.530 10.614 -34.856 1.00 67.69 298 GLU A N 1
ATOM 2390 C CA . GLU A 1 298 ? 7.416 9.744 -35.269 1.00 67.69 298 GLU A CA 1
ATOM 2391 C C . GLU A 1 298 ? 7.631 8.273 -34.890 1.00 67.69 298 GLU A C 1
ATOM 2393 O O . GLU A 1 298 ? 6.672 7.546 -34.630 1.00 67.69 298 GLU A O 1
ATOM 2398 N N . GLU A 1 299 ? 8.885 7.823 -34.802 1.00 68.75 299 GLU A N 1
ATOM 2399 C CA . GLU A 1 299 ? 9.198 6.453 -34.401 1.00 68.75 299 GLU A CA 1
ATOM 2400 C C . GLU A 1 299 ? 8.856 6.219 -32.927 1.00 68.75 299 GLU A C 1
ATOM 2402 O O . GLU A 1 299 ? 8.308 5.171 -32.584 1.00 68.75 299 GLU A O 1
ATOM 2407 N N . LYS A 1 300 ? 9.052 7.233 -32.070 1.00 68.56 300 LYS A N 1
ATOM 2408 C CA . LYS A 1 300 ? 8.584 7.208 -30.675 1.00 68.56 300 LYS A CA 1
ATOM 2409 C C . LYS A 1 300 ? 7.091 6.910 -30.603 1.00 68.56 300 LYS A C 1
ATOM 2411 O O . LYS A 1 300 ? 6.685 6.093 -29.780 1.00 68.56 300 LYS A O 1
ATOM 2416 N N . GLN A 1 301 ? 6.281 7.531 -31.468 1.00 70.38 301 GLN A N 1
ATOM 2417 C CA . GLN A 1 301 ? 4.823 7.372 -31.450 1.00 70.38 301 GLN A CA 1
ATOM 2418 C C . GLN A 1 301 ? 4.365 5.936 -31.714 1.00 70.38 301 GLN A C 1
ATOM 2420 O O . GLN A 1 301 ? 3.354 5.524 -31.149 1.00 70.38 301 GLN A O 1
ATOM 2425 N N . LYS A 1 302 ? 5.132 5.145 -32.477 1.00 73.44 302 LYS A N 1
ATOM 2426 C CA . LYS A 1 302 ? 4.838 3.719 -32.713 1.00 73.44 302 LYS A CA 1
ATOM 2427 C C . LYS A 1 302 ? 4.849 2.888 -31.428 1.00 73.44 302 LYS A C 1
ATOM 2429 O O . LYS A 1 302 ? 4.146 1.886 -31.344 1.00 73.44 302 LYS A O 1
ATOM 2434 N N . TYR A 1 303 ? 5.635 3.311 -30.438 1.00 76.00 303 TYR A N 1
ATOM 2435 C CA . TYR A 1 303 ? 5.823 2.610 -29.167 1.00 76.00 303 TYR A CA 1
ATOM 2436 C C . TYR A 1 303 ? 5.211 3.352 -27.976 1.00 76.00 303 TYR A C 1
ATOM 2438 O O . TYR A 1 303 ? 5.350 2.915 -26.832 1.00 76.00 303 TYR A O 1
ATOM 2446 N N . VAL A 1 304 ? 4.539 4.483 -28.211 1.00 69.69 304 VAL A N 1
ATOM 2447 C CA . VAL A 1 304 ? 3.856 5.230 -27.153 1.00 69.69 304 VAL A CA 1
ATOM 2448 C C . VAL A 1 304 ? 2.812 4.310 -26.508 1.00 69.69 304 VAL A C 1
ATOM 2450 O O . VAL A 1 304 ? 1.960 3.741 -27.180 1.00 69.69 304 VAL A O 1
ATOM 2453 N N . HIS A 1 305 ? 2.915 4.150 -25.185 1.00 70.88 305 HIS A N 1
ATOM 2454 C CA . HIS A 1 305 ? 2.141 3.221 -24.346 1.00 70.88 305 HIS A CA 1
ATOM 2455 C C . HIS A 1 305 ? 2.508 1.732 -24.415 1.00 70.88 305 HIS A C 1
ATOM 2457 O O . HIS A 1 305 ? 1.959 0.974 -23.611 1.00 70.88 305 HIS A O 1
ATOM 2463 N N . ASN A 1 306 ? 3.447 1.310 -25.267 1.00 83.94 306 ASN A N 1
ATOM 2464 C CA . ASN A 1 306 ? 4.018 -0.031 -25.165 1.00 83.94 306 ASN A CA 1
ATOM 2465 C C . ASN A 1 306 ? 4.987 -0.087 -23.979 1.00 83.94 306 ASN A C 1
ATOM 2467 O O . ASN A 1 306 ? 5.801 0.815 -23.766 1.00 83.94 306 ASN A O 1
ATOM 2471 N N . PHE A 1 307 ? 4.913 -1.171 -23.213 1.00 88.94 307 PHE A N 1
ATOM 2472 C CA . PHE A 1 307 ? 5.878 -1.474 -22.162 1.00 88.94 307 PHE A CA 1
ATOM 2473 C C . PHE A 1 307 ? 6.037 -2.983 -22.003 1.00 88.94 307 PHE A C 1
ATOM 2475 O O . PHE A 1 307 ? 5.074 -3.738 -22.170 1.00 88.94 307 PHE A O 1
ATOM 2482 N N . LEU A 1 308 ? 7.249 -3.414 -21.656 1.00 89.62 308 LEU A N 1
ATOM 2483 C CA . LEU A 1 308 ? 7.457 -4.744 -21.100 1.00 89.62 308 LEU A CA 1
ATOM 2484 C C . LEU A 1 308 ? 7.150 -4.689 -19.614 1.00 89.62 308 LEU A C 1
ATOM 2486 O O . LEU A 1 308 ? 7.706 -3.865 -18.896 1.00 89.62 308 LEU A O 1
ATOM 2490 N N . TYR A 1 309 ? 6.277 -5.569 -19.157 1.00 89.50 309 TYR A N 1
ATOM 2491 C CA . TYR A 1 309 ? 5.963 -5.749 -17.756 1.00 89.50 309 TYR A CA 1
ATOM 2492 C C . TYR A 1 309 ? 6.617 -7.027 -17.245 1.00 89.50 309 TYR A C 1
ATOM 2494 O O . TYR A 1 309 ? 6.312 -8.129 -17.697 1.00 89.50 309 TYR A O 1
ATOM 2502 N N . ILE A 1 310 ? 7.537 -6.861 -16.307 1.00 86.81 310 ILE A N 1
ATOM 2503 C CA . ILE A 1 310 ? 8.352 -7.926 -15.743 1.00 86.81 310 ILE A CA 1
ATOM 2504 C C . ILE A 1 310 ? 7.881 -8.146 -14.313 1.00 86.81 310 ILE A C 1
ATOM 2506 O O . ILE A 1 310 ? 8.098 -7.307 -13.439 1.00 86.81 310 ILE A O 1
ATOM 2510 N N . LEU A 1 311 ? 7.230 -9.277 -14.067 1.00 84.00 311 LEU A N 1
ATOM 2511 C CA . LEU A 1 311 ? 6.962 -9.752 -12.715 1.00 84.00 311 LEU A CA 1
ATOM 2512 C C . LEU A 1 311 ? 8.216 -10.444 -12.190 1.00 84.00 311 LEU A C 1
ATOM 2514 O O . LEU A 1 311 ? 8.773 -11.293 -12.876 1.00 84.00 311 LEU A O 1
ATOM 2518 N N . ILE A 1 312 ? 8.648 -10.088 -10.982 1.00 81.44 312 ILE A N 1
ATOM 2519 C CA . ILE A 1 312 ? 9.829 -10.670 -10.319 1.00 81.44 312 ILE A CA 1
ATOM 2520 C C . ILE A 1 312 ? 9.393 -11.633 -9.213 1.00 81.44 312 ILE A C 1
ATOM 2522 O O . ILE A 1 312 ? 10.034 -12.654 -8.971 1.00 81.44 312 ILE A O 1
ATOM 2526 N N . ARG A 1 313 ? 8.297 -11.305 -8.516 1.00 72.25 313 ARG A N 1
ATOM 2527 C CA . ARG A 1 313 ? 7.732 -12.100 -7.416 1.00 72.25 313 ARG A CA 1
ATOM 2528 C C . ARG A 1 313 ? 6.198 -12.084 -7.464 1.00 72.25 313 ARG A C 1
ATOM 2530 O O . ARG A 1 313 ? 5.638 -11.037 -7.789 1.00 72.25 313 ARG A O 1
ATOM 2537 N N . PRO A 1 314 ? 5.511 -13.168 -7.047 1.00 64.56 314 PRO A N 1
ATOM 2538 C CA . PRO A 1 314 ? 6.075 -14.428 -6.545 1.00 64.56 314 PRO A CA 1
ATOM 2539 C C . PRO A 1 314 ? 6.584 -15.359 -7.656 1.00 64.56 314 PRO A C 1
ATOM 2541 O O . PRO A 1 314 ? 7.433 -16.198 -7.388 1.00 64.56 314 PRO A O 1
ATOM 2544 N N . SER A 1 315 ? 6.103 -15.185 -8.887 1.00 71.50 315 SER A N 1
ATOM 2545 C CA . SER A 1 315 ? 6.514 -15.943 -10.070 1.00 71.50 315 SER A CA 1
ATOM 2546 C C . SER A 1 315 ? 7.022 -14.991 -11.141 1.00 71.50 315 SER A C 1
ATOM 2548 O O . SER A 1 315 ? 6.368 -13.982 -11.426 1.00 71.50 315 SER A O 1
ATOM 2550 N N . GLN A 1 316 ? 8.163 -15.320 -11.738 1.00 76.88 316 GLN A N 1
ATOM 2551 C CA . GLN A 1 316 ? 8.741 -14.489 -12.781 1.00 76.88 316 GLN A CA 1
ATOM 2552 C C . GLN A 1 316 ? 7.995 -14.662 -14.096 1.00 76.88 316 GLN A C 1
ATOM 2554 O O . GLN A 1 316 ? 7.670 -15.783 -14.475 1.00 76.88 316 GLN A O 1
ATOM 2559 N N . SER A 1 317 ? 7.692 -13.553 -14.767 1.00 82.25 317 SER A N 1
ATOM 2560 C CA . SER A 1 317 ? 7.140 -13.585 -16.125 1.00 82.25 317 SER A CA 1
ATOM 2561 C C . SER A 1 317 ? 7.409 -12.273 -16.843 1.00 82.25 317 SER A C 1
ATOM 2563 O O . SER A 1 317 ? 7.456 -11.217 -16.204 1.00 82.25 317 SER A O 1
ATOM 2565 N N . ILE A 1 318 ? 7.539 -12.342 -18.164 1.00 81.25 318 ILE A N 1
ATOM 2566 C CA . ILE A 1 318 ? 7.659 -11.173 -19.035 1.00 81.25 318 ILE A CA 1
ATOM 2567 C C . ILE A 1 318 ? 6.375 -11.055 -19.840 1.00 81.25 318 ILE A C 1
ATOM 2569 O O . ILE A 1 318 ? 5.922 -12.009 -20.474 1.00 81.25 318 ILE A O 1
ATOM 2573 N N . ARG A 1 319 ? 5.783 -9.866 -19.830 1.00 87.75 319 ARG A N 1
ATOM 2574 C CA . ARG A 1 319 ? 4.538 -9.558 -20.529 1.00 87.75 319 ARG A CA 1
ATOM 2575 C C . ARG A 1 319 ? 4.711 -8.336 -21.416 1.00 87.75 319 ARG A C 1
ATOM 2577 O O . ARG A 1 319 ? 5.437 -7.414 -21.063 1.00 87.75 319 ARG A O 1
ATOM 2584 N N . LEU A 1 320 ? 4.024 -8.312 -22.553 1.00 82.19 320 LEU A N 1
ATOM 2585 C CA . LEU A 1 320 ? 3.799 -7.087 -23.316 1.00 82.19 320 LEU A CA 1
ATOM 2586 C C . LEU A 1 320 ? 2.497 -6.451 -22.827 1.00 82.19 320 LEU A C 1
ATOM 2588 O O . LEU A 1 320 ? 1.426 -7.060 -22.922 1.00 82.19 320 LEU A O 1
ATOM 2592 N N . GLY A 1 321 ? 2.591 -5.241 -22.278 1.00 82.00 321 GLY A N 1
ATOM 2593 C CA . GLY A 1 321 ? 1.508 -4.689 -21.473 1.00 82.00 321 GLY A CA 1
ATOM 2594 C C . GLY A 1 321 ? 1.229 -5.570 -20.246 1.00 82.00 321 GLY A C 1
ATOM 2595 O O . GLY A 1 321 ? 2.108 -6.277 -19.761 1.00 82.00 321 GLY A O 1
ATOM 2596 N N . PHE A 1 322 ? -0.007 -5.570 -19.745 1.00 82.19 322 PHE A N 1
ATOM 2597 C CA . PHE A 1 322 ? -0.381 -6.410 -18.596 1.00 82.19 322 PHE A CA 1
ATOM 2598 C C . PHE A 1 322 ? -0.842 -7.829 -18.983 1.00 82.19 322 PHE A C 1
ATOM 2600 O O . PHE A 1 322 ? -0.767 -8.749 -18.163 1.00 82.19 322 PHE A O 1
ATOM 2607 N N . ASP A 1 323 ? -1.267 -8.036 -20.232 1.00 73.31 323 ASP A N 1
ATOM 2608 C CA . ASP A 1 323 ? -2.009 -9.244 -20.617 1.00 73.31 323 ASP A CA 1
ATOM 2609 C C . ASP A 1 323 ? -1.157 -10.297 -21.326 1.00 73.31 323 ASP A C 1
ATOM 2611 O O . ASP A 1 323 ? -1.226 -11.481 -20.992 1.00 73.31 323 ASP A O 1
ATOM 2615 N N . ARG A 1 324 ? -0.356 -9.893 -22.321 1.00 81.12 324 ARG A N 1
ATOM 2616 C CA . ARG A 1 324 ? 0.286 -10.842 -23.236 1.00 81.12 324 ARG A CA 1
ATOM 2617 C C . ARG A 1 324 ? 1.550 -11.410 -22.610 1.00 81.12 324 ARG A C 1
ATOM 2619 O O . ARG A 1 324 ? 2.592 -10.767 -22.666 1.00 81.12 324 ARG A O 1
ATOM 2626 N N . VAL A 1 325 ? 1.465 -12.620 -22.062 1.00 81.44 325 VAL A N 1
ATOM 2627 C CA . VAL A 1 325 ? 2.636 -13.376 -21.596 1.00 81.44 325 VAL A CA 1
ATOM 2628 C C . VAL A 1 325 ? 3.527 -13.703 -22.790 1.00 81.44 325 VAL A C 1
ATOM 2630 O O . VAL A 1 325 ? 3.067 -14.224 -23.804 1.00 81.44 325 VAL A O 1
ATOM 2633 N N . LEU A 1 326 ? 4.795 -13.345 -22.663 1.00 77.81 326 LEU A N 1
ATOM 2634 C CA . LEU A 1 326 ? 5.850 -13.634 -23.626 1.00 77.81 326 LEU A CA 1
ATOM 2635 C C . LEU A 1 326 ? 6.774 -14.731 -23.104 1.00 77.81 326 LEU A C 1
ATOM 2637 O O . LEU A 1 326 ? 7.323 -15.490 -23.900 1.00 77.81 326 LEU A O 1
ATOM 2641 N N . LYS A 1 327 ? 6.931 -14.795 -21.778 1.00 70.31 327 LYS A N 1
ATOM 2642 C CA . LYS A 1 327 ? 7.722 -15.791 -21.073 1.00 70.31 327 LYS A CA 1
ATOM 2643 C C . LYS A 1 327 ? 7.206 -16.009 -19.660 1.00 70.31 327 LYS A C 1
ATOM 2645 O O . LYS A 1 327 ? 6.867 -14.989 -19.008 1.00 70.31 327 LYS A O 1
#

pLDDT: mean 81.29, std 13.3, range [26.97, 97.12]

Foldseek 3Di:
DPPPQQFDADWLFEEEEEAAPPLCQVVVLVVNVVNVQVVLCVFAQDLLCQLDLRHGALAEEEEECCCVVDPPNVVPPRHHYHHLVDLVSVLVVLVVLVVLLVLQVVLSVLSNVLLVVLVPCPLVVVVPPDDPPDPVSVVVLVSNVVSVVSQVVNCVVRVSQKDADPPVSSLVSSQVSQVVVVHGDPRTTGGGHAYEYEAEDNQVPCLQVDQPPRSNNVCLVCVSSSNHTYYYHYDHADDSSCVSCVVSHQKYKYAEAYALVRQLVVQVVLPPPDDPVDGSVNSSVVCCVFHRYRQDDVRNVVRRVWIWMFGSPPDTFTATPSPRTPD

Secondary structure (DSSP, 8-state):
--TT----PPTTEEEEEES-TTSSHHHHHHHHHHHHHHHHHTSPP-SSSTTS--S---EEEEEEGGGGT-TTGGG-TTSEEEESS-HHHHHHHHHHHHHHHHHHHHHHHHHHHHHHHHHSTTTTTTTSS----SHHHHHHHHHHHHHHHHHHHHHHH-GGGEEE---HHHHHHHHHHHHHTT----SEEE----EEEEE---TT-GGGT-TTT-HHHHHHHTTTTTTEEEEEEEESS--HHHHHHGGG-SEEEEETT--HHHHHHHHHHSTT--BTTBSHHHHHHHHHHHT-SS--HHHHHHTTT-EEEEE-SSS-EEEETTTEE--

Sequence (327 aa):
MLPGCKIPICSFSLTALFGAPGVGKTYQMQKMEEAVIEYSNKSTYDLDNPFLCNGPITHHIYISPSINSDRTLKKQKDKILIDGDENQNIIDLCDSIKEMVNIINIVLELQIHLRNFCKESKFTKTDQQSNVNTKEDEQIFAYMQTIITQIEKTKKEYPELKTKETNPQIKSNISKLYQILGLSFDGYLIRRNKIIMMIDDCSGTSLFTNILENTFYKTLCKRRHMGIFFIAISFHSLGNTFYSFKTQMNAMLFFTGMKIDKVKASFDDLTGLESPSFGEKEFVQLYKDTIGFQAEGEEKQKYVHNFLYILIRPSQSIRLGFDRVLK